Protein AF-A0A8D2QGU1-F1 (afdb_monomer_lite)

Radius of gyration: 24.59 Å; chains: 1; bounding box: 64×26×73 Å

Structure (mmCIF, N/CA/C/O backbone):
data_AF-A0A8D2QGU1-F1
#
_entry.id   AF-A0A8D2QGU1-F1
#
loop_
_atom_site.group_PDB
_atom_site.id
_atom_site.type_symbol
_atom_site.label_atom_id
_atom_site.label_alt_id
_atom_site.label_comp_id
_atom_site.label_asym_id
_atom_site.label_entity_id
_atom_site.label_seq_id
_atom_site.pdbx_PDB_ins_code
_atom_site.Cartn_x
_atom_site.Cartn_y
_atom_site.Cartn_z
_atom_site.occupancy
_atom_site.B_iso_or_equiv
_atom_site.auth_seq_id
_atom_site.auth_comp_id
_atom_site.auth_asym_id
_atom_site.auth_atom_id
_atom_site.pdbx_PDB_model_num
ATOM 1 N N . MET A 1 1 ? -18.911 6.849 37.319 1.00 46.59 1 MET A N 1
ATOM 2 C CA . MET A 1 1 ? -17.560 7.370 36.999 1.00 46.59 1 MET A CA 1
ATOM 3 C C . MET A 1 1 ? -16.745 6.320 36.232 1.00 46.59 1 MET A C 1
ATOM 5 O O . MET A 1 1 ? -15.633 6.010 36.633 1.00 46.59 1 MET A O 1
ATOM 9 N N . ARG A 1 2 ? -17.303 5.687 35.188 1.00 49.16 2 ARG A N 1
ATOM 10 C CA . ARG A 1 2 ? -16.712 4.487 34.564 1.00 49.16 2 ARG A CA 1
ATOM 11 C C . ARG A 1 2 ? -17.196 4.349 33.115 1.00 49.16 2 ARG A C 1
ATOM 13 O O . ARG A 1 2 ? -18.217 3.725 32.893 1.00 49.16 2 ARG A O 1
ATOM 20 N N . ASP A 1 3 ? -16.495 5.008 32.192 1.00 58.06 3 ASP A N 1
ATOM 21 C CA . ASP A 1 3 ? -16.513 4.701 30.739 1.00 58.06 3 ASP A CA 1
ATOM 22 C C . ASP A 1 3 ? -15.368 5.411 29.969 1.00 58.06 3 ASP A C 1
ATOM 24 O O . ASP A 1 3 ? -15.028 5.073 28.839 1.00 58.06 3 ASP A O 1
ATOM 28 N N . VAL A 1 4 ? -14.677 6.354 30.629 1.00 61.81 4 VAL A N 1
ATOM 29 C CA . VAL A 1 4 ? -13.592 7.179 30.060 1.00 61.81 4 VAL A CA 1
ATOM 30 C C . VAL A 1 4 ? -12.488 6.361 29.371 1.00 61.81 4 VAL A C 1
ATOM 32 O O . VAL A 1 4 ? -11.950 6.800 28.362 1.00 61.81 4 VAL A O 1
ATOM 35 N N . GLY A 1 5 ? -12.136 5.173 29.878 1.00 66.44 5 GLY A N 1
ATOM 36 C CA . GLY A 1 5 ? -11.049 4.359 29.312 1.00 66.44 5 GLY A CA 1
ATOM 37 C C . GLY A 1 5 ? -11.382 3.727 27.955 1.00 66.44 5 GLY A C 1
ATOM 38 O O . GLY A 1 5 ? -10.547 3.757 27.054 1.00 66.44 5 GLY A O 1
ATOM 39 N N . LEU A 1 6 ? -12.602 3.200 27.799 1.00 66.62 6 LEU A N 1
ATOM 40 C CA . LEU A 1 6 ? -13.089 2.630 26.537 1.00 66.62 6 LEU A CA 1
ATOM 41 C C . LEU A 1 6 ? -13.236 3.737 25.490 1.00 66.62 6 LEU A C 1
ATOM 43 O O . LEU A 1 6 ? -12.760 3.607 24.364 1.00 66.62 6 LEU A O 1
ATOM 47 N N . GLN A 1 7 ? -13.828 4.855 25.908 1.00 66.75 7 GLN A N 1
ATOM 48 C CA . GLN A 1 7 ? -14.049 6.011 25.057 1.00 66.75 7 GLN A CA 1
ATOM 49 C C . GLN A 1 7 ? -12.730 6.620 24.568 1.00 66.75 7 GLN A C 1
ATOM 51 O O . GLN A 1 7 ? -12.574 6.843 23.375 1.00 66.75 7 GLN A O 1
ATOM 56 N N . THR A 1 8 ? -11.740 6.766 25.457 1.00 70.25 8 THR A N 1
ATOM 57 C CA . THR A 1 8 ? -10.397 7.257 25.104 1.00 70.25 8 THR A CA 1
ATOM 58 C C . THR A 1 8 ? -9.692 6.317 24.125 1.00 70.25 8 THR A C 1
ATOM 60 O O . THR A 1 8 ? -9.077 6.783 23.172 1.00 70.25 8 THR A O 1
ATOM 63 N N . ALA A 1 9 ? -9.777 4.996 24.318 1.00 68.88 9 ALA A N 1
ATOM 64 C CA . ALA A 1 9 ? -9.162 4.032 23.404 1.00 68.88 9 ALA A CA 1
ATOM 65 C C . ALA A 1 9 ? -9.794 4.089 22.002 1.00 68.88 9 ALA A C 1
ATOM 67 O O . ALA A 1 9 ? -9.072 4.104 21.006 1.00 68.88 9 ALA A O 1
ATOM 68 N N . LEU A 1 10 ? -11.125 4.182 21.930 1.00 68.06 10 LEU A N 1
ATOM 69 C CA . LEU A 1 10 ? -11.857 4.304 20.670 1.00 68.06 10 LEU A CA 1
ATOM 70 C C . LEU A 1 10 ? -11.649 5.667 20.002 1.00 68.06 10 LEU A C 1
ATOM 72 O O . LEU A 1 10 ? -11.453 5.708 18.796 1.00 68.06 10 LEU A O 1
ATOM 76 N N . GLN A 1 11 ? -11.608 6.773 20.747 1.00 71.44 11 GLN A N 1
ATOM 77 C CA . GLN A 1 11 ? -11.280 8.094 20.197 1.00 71.44 11 GLN A CA 1
ATOM 78 C C . GLN A 1 11 ? -9.843 8.183 19.712 1.00 71.44 11 GLN A C 1
ATOM 80 O O . GLN A 1 11 ? -9.610 8.749 18.654 1.00 71.44 11 GLN A O 1
ATOM 85 N N . ASN A 1 12 ? -8.886 7.588 20.423 1.00 71.38 12 ASN A N 1
ATOM 86 C CA . ASN A 1 12 ? -7.514 7.501 19.933 1.00 71.38 12 ASN A CA 1
ATOM 87 C C . ASN A 1 12 ? -7.449 6.676 18.644 1.00 71.38 12 ASN A C 1
ATOM 89 O O . ASN A 1 12 ? -6.740 7.060 17.721 1.00 71.38 12 ASN A O 1
ATOM 93 N N . ALA A 1 13 ? -8.217 5.585 18.557 1.00 64.44 13 ALA A N 1
ATOM 94 C CA . ALA A 1 13 ? -8.336 4.797 17.336 1.00 64.44 13 ALA A CA 1
ATOM 95 C C . ALA A 1 13 ? -8.969 5.602 16.194 1.00 64.44 13 ALA A C 1
ATOM 97 O O . ALA A 1 13 ? -8.431 5.601 15.097 1.00 64.44 13 ALA A O 1
ATOM 98 N N . VAL A 1 14 ? -10.060 6.332 16.442 1.00 68.19 14 VAL A N 1
ATOM 99 C CA . VAL A 1 14 ? -10.724 7.186 15.444 1.00 68.19 14 VAL A CA 1
ATOM 100 C C . VAL A 1 14 ? -9.822 8.318 14.997 1.00 68.19 14 VAL A C 1
ATOM 102 O O . VAL A 1 14 ? -9.641 8.466 13.800 1.00 68.19 14 VAL A O 1
ATOM 105 N N . CYS A 1 15 ? -9.226 9.079 15.916 1.00 70.56 15 CYS A N 1
ATOM 106 C CA . CYS A 1 15 ? -8.295 10.153 15.581 1.00 70.56 15 CYS A CA 1
ATOM 107 C C . CYS A 1 15 ? -7.115 9.619 14.773 1.00 70.56 15 CYS A C 1
ATOM 109 O O . CYS A 1 15 ? -6.754 10.224 13.774 1.00 70.56 15 CYS A O 1
ATOM 111 N N . TYR A 1 16 ? -6.553 8.469 15.158 1.00 66.25 16 TYR A N 1
ATOM 112 C CA . TYR A 1 16 ? -5.453 7.862 14.418 1.00 66.25 16 TYR A CA 1
ATOM 113 C C . TYR A 1 16 ? -5.895 7.392 13.029 1.00 66.25 16 TYR A C 1
ATOM 115 O O . TYR A 1 16 ? -5.228 7.691 12.045 1.00 66.25 16 TYR A O 1
ATOM 123 N N . ILE A 1 17 ? -7.032 6.694 12.922 1.00 64.75 17 ILE A N 1
ATOM 124 C CA . ILE A 1 17 ? -7.559 6.246 11.631 1.00 64.75 17 ILE A CA 1
ATOM 125 C C . ILE A 1 17 ? -7.898 7.454 10.768 1.00 64.75 17 ILE A C 1
ATOM 127 O O . ILE A 1 17 ? -7.510 7.420 9.622 1.00 64.75 17 ILE A O 1
ATOM 131 N N . GLN A 1 18 ? -8.526 8.511 11.296 1.00 67.69 18 GLN A N 1
ATOM 132 C CA . GLN A 1 18 ? -8.865 9.756 10.592 1.00 67.69 18 GLN A CA 1
ATOM 133 C C . GLN A 1 18 ? -7.642 10.559 10.164 1.00 67.69 18 GLN A C 1
ATOM 135 O O . GLN A 1 18 ? -7.632 11.096 9.067 1.00 67.69 18 GLN A O 1
ATOM 140 N N . GLU A 1 19 ? -6.617 10.671 11.007 1.00 65.06 19 GLU A N 1
ATOM 141 C CA . GLU A 1 19 ? -5.359 11.328 10.649 1.00 65.06 19 GLU A CA 1
ATOM 142 C C . GLU A 1 19 ? -4.696 10.571 9.497 1.00 65.06 19 GLU A C 1
ATOM 144 O O . GLU A 1 19 ? -4.253 11.162 8.514 1.00 65.06 19 GLU A O 1
ATOM 149 N N . VAL A 1 20 ? -4.726 9.244 9.563 1.00 56.81 20 VAL A N 1
ATOM 150 C CA . VAL A 1 20 ? -4.150 8.367 8.554 1.00 56.81 20 VAL A CA 1
ATOM 151 C C . VAL A 1 20 ? -5.002 8.279 7.284 1.00 56.81 20 VAL A C 1
ATOM 153 O O . VAL A 1 20 ? -4.434 8.326 6.195 1.00 56.81 20 VAL A O 1
ATOM 156 N N . THR A 1 21 ? -6.334 8.233 7.367 1.00 57.53 21 THR A N 1
ATOM 157 C CA . THR A 1 21 ? -7.217 8.327 6.200 1.00 57.53 21 THR A CA 1
ATOM 158 C C . THR A 1 21 ? -7.217 9.716 5.617 1.00 57.53 21 THR A C 1
ATOM 160 O O . THR A 1 21 ? -7.284 9.811 4.412 1.00 57.53 21 THR A O 1
ATOM 163 N N . ALA A 1 22 ? -7.066 10.793 6.384 1.00 55.28 22 ALA A N 1
ATOM 164 C CA . ALA A 1 22 ? -6.893 12.131 5.822 1.00 55.28 22 ALA A CA 1
ATOM 165 C C . ALA A 1 22 ? -5.556 12.247 5.075 1.00 55.28 22 ALA A C 1
ATOM 167 O O . ALA A 1 22 ? -5.499 12.848 4.003 1.00 55.28 22 ALA A O 1
ATOM 168 N N . VAL A 1 23 ? -4.491 11.624 5.593 1.00 49.97 23 VAL A N 1
ATOM 169 C CA . VAL A 1 23 ? -3.207 11.477 4.886 1.00 49.97 23 VAL A CA 1
ATOM 170 C C . VAL A 1 23 ? -3.358 10.598 3.633 1.00 49.97 23 VAL A C 1
ATOM 172 O O . VAL A 1 23 ? -2.738 10.888 2.608 1.00 49.97 23 VAL A O 1
ATOM 175 N N . GLN A 1 24 ? -4.224 9.582 3.663 1.00 49.69 24 GLN A N 1
ATOM 176 C CA . GLN A 1 24 ? -4.508 8.705 2.522 1.00 49.69 24 GLN A CA 1
ATOM 177 C C . GLN A 1 24 ? -5.541 9.276 1.524 1.00 49.69 24 GLN A C 1
ATOM 179 O O . GLN A 1 24 ? -5.426 9.041 0.330 1.00 49.69 24 GLN A O 1
ATOM 184 N N . ASP A 1 25 ? -6.503 10.095 1.915 1.00 46.22 25 ASP A N 1
ATOM 185 C CA . ASP A 1 25 ? -7.489 10.699 1.012 1.00 46.22 25 ASP A CA 1
ATOM 186 C C . ASP A 1 25 ? -6.904 11.941 0.338 1.00 46.22 25 ASP A C 1
ATOM 188 O O . ASP A 1 25 ? -7.140 12.178 -0.847 1.00 46.22 25 ASP A O 1
ATOM 192 N N . CYS A 1 26 ? -6.030 12.679 1.032 1.00 38.31 26 CYS A N 1
ATOM 193 C CA . CYS A 1 26 ? -5.231 13.733 0.409 1.00 38.31 26 CYS A CA 1
ATOM 194 C C . CYS A 1 26 ? -4.107 13.194 -0.503 1.00 38.31 26 CYS A C 1
ATOM 196 O O . CYS A 1 26 ? -3.529 13.989 -1.247 1.00 38.31 26 CYS A O 1
ATOM 198 N N . GLY A 1 27 ? -3.772 11.889 -0.476 1.00 44.59 27 GLY A N 1
ATOM 199 C CA . GLY A 1 27 ? -2.540 11.381 -1.111 1.00 44.59 27 GLY A CA 1
ATOM 200 C C . GLY A 1 27 ? -2.543 10.001 -1.797 1.00 44.59 27 GLY A C 1
ATOM 201 O O . GLY A 1 27 ? -1.681 9.762 -2.644 1.00 44.59 27 GLY A O 1
ATOM 202 N N . GLN A 1 28 ? -3.459 9.075 -1.505 1.00 44.53 28 GLN A N 1
ATOM 203 C CA . GLN A 1 28 ? -3.301 7.645 -1.841 1.00 44.53 28 GLN A CA 1
ATOM 204 C C . GLN A 1 28 ? -3.888 7.251 -3.201 1.00 44.53 28 GLN A C 1
ATOM 206 O O . GLN A 1 28 ? -3.242 6.495 -3.930 1.00 44.53 28 GLN A O 1
ATOM 211 N N . GLN A 1 29 ? -5.057 7.772 -3.598 1.00 46.28 29 GLN A N 1
ATOM 212 C CA . GLN A 1 29 ? -5.617 7.465 -4.928 1.00 46.28 29 GLN A CA 1
ATOM 213 C C . GLN A 1 29 ? -4.847 8.158 -6.065 1.00 46.28 29 GLN A C 1
ATOM 215 O O . GLN A 1 29 ? -4.895 7.702 -7.204 1.00 46.28 29 GLN A O 1
ATOM 220 N N . SER A 1 30 ? -4.078 9.211 -5.764 1.00 48.91 30 SER A N 1
ATOM 221 C CA . SER A 1 30 ? -3.333 9.980 -6.766 1.00 48.91 30 SER A CA 1
ATOM 222 C C . SER A 1 30 ? -1.838 9.648 -6.862 1.00 48.91 30 SER A C 1
ATOM 224 O O . SER A 1 30 ? -1.235 10.028 -7.861 1.00 48.91 30 SER A O 1
ATOM 226 N N . SER A 1 31 ? -1.220 8.944 -5.894 1.00 62.53 31 SER A N 1
ATOM 227 C CA . SER A 1 31 ? 0.249 8.749 -5.876 1.00 62.53 31 SER A CA 1
ATOM 228 C C . SER A 1 31 ? 0.761 7.304 -5.981 1.00 62.53 31 SER A C 1
ATOM 230 O O . SER A 1 31 ? 1.878 7.111 -6.459 1.00 62.53 31 SER A O 1
ATOM 232 N N . THR A 1 32 ? -0.018 6.278 -5.601 1.00 75.81 32 THR A N 1
ATOM 233 C CA . THR A 1 32 ? 0.437 4.872 -5.722 1.00 75.81 32 THR A CA 1
ATOM 234 C C . THR A 1 32 ? 0.270 4.351 -7.147 1.00 75.81 32 THR A C 1
ATOM 236 O O . THR A 1 32 ? 1.220 3.823 -7.712 1.00 75.81 32 THR A O 1
ATOM 239 N N . ALA A 1 33 ? -0.895 4.561 -7.767 1.00 79.69 33 ALA A N 1
ATOM 240 C CA . ALA A 1 33 ? -1.147 4.171 -9.158 1.00 79.69 33 ALA A CA 1
ATOM 241 C C . ALA A 1 33 ? -0.064 4.667 -10.146 1.00 79.69 33 ALA A C 1
ATOM 243 O O . ALA A 1 33 ? 0.548 3.823 -10.801 1.00 79.69 33 ALA A O 1
ATOM 244 N N . PRO A 1 34 ? 0.307 5.968 -10.186 1.00 86.69 34 PRO A N 1
ATOM 245 C CA . PRO A 1 34 ? 1.344 6.430 -11.113 1.00 86.69 34 PRO A CA 1
ATOM 246 C C . PRO A 1 34 ? 2.736 5.849 -10.820 1.00 86.69 34 PRO A C 1
ATOM 248 O O . PRO A 1 34 ? 3.564 5.743 -11.729 1.00 86.69 34 PRO A O 1
ATOM 251 N N . LEU A 1 35 ? 3.017 5.458 -9.573 1.00 87.62 35 LEU A N 1
ATOM 252 C CA . LEU A 1 35 ? 4.266 4.792 -9.207 1.00 87.62 35 LEU A CA 1
ATOM 253 C C . LEU A 1 35 ? 4.314 3.360 -9.756 1.00 87.62 35 LEU A C 1
ATOM 255 O O . LEU A 1 35 ? 5.333 2.946 -10.313 1.00 87.62 35 LEU A O 1
ATOM 259 N N . LEU A 1 36 ? 3.203 2.626 -9.646 1.00 87.94 36 LEU A N 1
ATOM 260 C CA . LEU A 1 36 ? 3.061 1.288 -10.226 1.00 87.94 36 LEU A CA 1
ATOM 261 C C . LEU A 1 36 ? 3.138 1.340 -11.757 1.00 87.94 36 LEU A C 1
ATOM 263 O O . LEU A 1 36 ? 3.850 0.533 -12.352 1.00 87.94 36 LEU A O 1
ATOM 267 N N . ASP A 1 37 ? 2.492 2.325 -12.386 1.00 90.56 37 ASP A N 1
ATOM 268 C CA . ASP A 1 37 ? 2.561 2.542 -13.836 1.00 90.56 37 ASP A CA 1
ATOM 269 C C . ASP A 1 37 ? 3.986 2.855 -14.296 1.00 90.56 37 ASP A C 1
ATOM 271 O O . ASP A 1 37 ? 4.456 2.330 -15.306 1.00 90.56 37 ASP A O 1
ATOM 275 N N . SER A 1 38 ? 4.713 3.672 -13.530 1.00 93.88 38 SER A N 1
ATOM 276 C CA . SER A 1 38 ? 6.115 3.993 -13.812 1.00 93.88 38 SER A CA 1
ATOM 277 C C . SER A 1 38 ? 7.012 2.755 -13.723 1.00 93.88 38 SER A C 1
ATOM 279 O O . SER A 1 38 ? 7.881 2.561 -14.577 1.00 93.88 38 SER A O 1
ATOM 281 N N . LEU A 1 39 ? 6.792 1.891 -12.725 1.00 92.12 39 LEU A N 1
ATOM 282 C CA . LEU A 1 39 ? 7.495 0.612 -12.587 1.00 92.12 39 LEU A CA 1
ATOM 283 C C . LEU A 1 39 ? 7.175 -0.346 -13.737 1.00 92.12 39 LEU A C 1
ATOM 285 O O . LEU A 1 39 ? 8.097 -0.924 -14.316 1.00 92.12 39 LEU A O 1
ATOM 289 N N . ALA A 1 40 ? 5.902 -0.477 -14.108 1.00 92.94 40 ALA A N 1
ATOM 290 C CA . ALA A 1 40 ? 5.479 -1.312 -15.226 1.00 92.94 40 ALA A CA 1
ATOM 291 C C . ALA A 1 40 ? 6.071 -0.815 -16.554 1.00 92.94 40 ALA A C 1
ATOM 293 O O . ALA A 1 40 ? 6.644 -1.592 -17.320 1.00 92.94 40 ALA A O 1
ATOM 294 N N . ALA A 1 41 ? 6.029 0.495 -16.804 1.00 95.56 41 ALA A N 1
ATOM 295 C CA . ALA A 1 41 ? 6.634 1.098 -17.986 1.00 95.56 41 ALA A CA 1
ATOM 296 C C . ALA A 1 41 ? 8.153 0.864 -18.034 1.00 95.56 41 ALA A C 1
ATOM 298 O O . ALA A 1 41 ? 8.695 0.510 -19.085 1.00 95.56 41 ALA A O 1
ATOM 299 N N . LEU A 1 42 ? 8.849 1.013 -16.904 1.00 95.94 42 LEU A N 1
ATOM 300 C CA . LEU A 1 42 ? 10.282 0.742 -16.817 1.00 95.94 42 LEU A CA 1
ATOM 301 C C . LEU A 1 42 ? 10.595 -0.738 -17.068 1.00 95.94 42 LEU A C 1
ATOM 303 O O . LEU A 1 42 ? 11.523 -1.049 -17.815 1.00 95.94 42 LEU A O 1
ATOM 307 N N . ALA A 1 43 ? 9.813 -1.654 -16.502 1.00 94.31 43 ALA A N 1
ATOM 308 C CA . ALA A 1 43 ? 9.978 -3.082 -16.734 1.00 94.31 43 ALA A CA 1
ATOM 309 C C . ALA A 1 43 ? 9.767 -3.449 -18.215 1.00 94.31 43 ALA A C 1
ATOM 311 O O . ALA A 1 43 ? 10.589 -4.178 -18.786 1.00 94.31 43 ALA A O 1
ATOM 312 N N . ALA A 1 44 ? 8.781 -2.832 -18.876 1.00 95.31 44 ALA A N 1
ATOM 313 C CA . ALA A 1 44 ? 8.555 -2.978 -20.314 1.00 95.31 44 ALA A CA 1
ATOM 314 C C . ALA A 1 44 ? 9.746 -2.475 -21.135 1.00 95.31 44 ALA A C 1
ATOM 316 O O . ALA A 1 44 ? 10.197 -3.153 -22.064 1.00 95.31 44 ALA A O 1
ATOM 317 N N . GLN A 1 45 ? 10.325 -1.331 -20.758 1.00 95.44 45 GLN A N 1
ATOM 318 C CA . GLN A 1 45 ? 11.54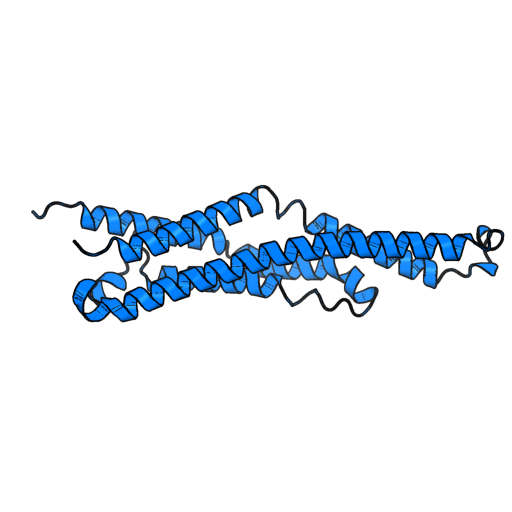2 -0.807 -21.382 1.00 95.44 45 GLN A CA 1
ATOM 319 C C . GLN A 1 45 ? 12.746 -1.734 -21.175 1.00 95.44 45 GLN A C 1
ATOM 321 O O . GLN A 1 45 ? 13.523 -1.953 -22.107 1.00 95.44 45 GLN A O 1
ATOM 326 N N . MET A 1 46 ? 12.914 -2.295 -19.975 1.00 95.06 46 MET A N 1
ATOM 327 C CA . MET A 1 46 ? 13.987 -3.244 -19.677 1.00 95.06 46 MET A CA 1
ATOM 328 C C . MET A 1 46 ? 13.826 -4.527 -20.494 1.00 95.06 46 MET A C 1
ATOM 330 O O . MET A 1 46 ? 14.799 -4.998 -21.087 1.00 95.06 46 MET A O 1
ATOM 334 N N . ARG A 1 47 ? 12.604 -5.061 -20.615 1.00 93.81 47 ARG A N 1
ATOM 335 C CA . ARG A 1 47 ? 12.344 -6.243 -21.444 1.00 93.81 47 ARG A CA 1
ATOM 336 C C . ARG A 1 47 ? 12.570 -5.962 -22.929 1.00 93.81 47 ARG A C 1
ATOM 338 O O . ARG A 1 47 ? 13.172 -6.784 -23.621 1.00 93.81 47 ARG A O 1
ATOM 345 N N . ALA A 1 48 ? 12.130 -4.807 -23.427 1.00 93.94 48 ALA A N 1
ATOM 346 C CA . ALA A 1 48 ? 12.376 -4.394 -24.807 1.00 93.94 48 ALA A CA 1
ATOM 347 C C . ALA A 1 48 ? 13.883 -4.282 -25.097 1.00 93.94 48 ALA A C 1
ATOM 349 O O . ALA A 1 48 ? 14.360 -4.814 -26.098 1.00 93.94 48 ALA A O 1
ATOM 350 N N . ALA A 1 49 ? 14.651 -3.680 -24.184 1.00 92.00 49 ALA A N 1
ATOM 351 C CA . ALA A 1 49 ? 16.104 -3.568 -24.299 1.00 92.00 49 ALA A CA 1
ATOM 352 C C . ALA A 1 49 ? 16.822 -4.932 -24.263 1.00 92.00 49 ALA A C 1
ATOM 354 O O . ALA A 1 49 ? 17.833 -5.108 -24.947 1.00 92.00 49 ALA A O 1
ATOM 355 N N . GLN A 1 50 ? 16.305 -5.904 -23.502 1.00 90.88 50 GLN A N 1
ATOM 356 C CA . GLN A 1 50 ? 16.828 -7.278 -23.473 1.00 90.88 50 GLN A CA 1
ATOM 357 C C . GLN A 1 50 ? 16.596 -8.030 -24.788 1.00 90.88 50 GLN A C 1
ATOM 359 O O . GLN A 1 50 ? 17.428 -8.844 -25.179 1.00 90.88 50 GLN A O 1
ATOM 364 N N . ARG A 1 51 ? 15.474 -7.766 -25.465 1.00 92.62 51 ARG A N 1
ATOM 365 C CA . ARG A 1 51 ? 15.097 -8.421 -26.729 1.00 92.62 51 ARG A CA 1
ATOM 366 C C . ARG A 1 51 ? 15.686 -7.746 -27.967 1.00 92.62 51 ARG A C 1
ATOM 368 O O . ARG A 1 51 ? 15.601 -8.306 -29.056 1.00 92.62 51 ARG A O 1
ATOM 375 N N . LEU A 1 52 ? 16.248 -6.549 -27.819 1.00 91.94 52 LEU A N 1
ATOM 376 C CA . LEU A 1 52 ? 16.802 -5.785 -28.927 1.00 91.94 52 LEU A CA 1
ATOM 377 C C . LEU A 1 52 ? 18.056 -6.480 -29.496 1.00 91.94 52 LEU A C 1
ATOM 379 O O . LEU A 1 52 ? 19.007 -6.717 -28.746 1.00 91.94 52 LEU A O 1
ATOM 383 N N . PRO A 1 53 ? 18.124 -6.754 -30.812 1.00 91.69 53 PRO A N 1
ATOM 384 C CA . PRO A 1 53 ? 19.343 -7.237 -31.451 1.00 91.69 53 PRO A CA 1
ATOM 385 C C . PRO A 1 53 ? 20.324 -6.072 -31.655 1.00 91.69 53 PRO A C 1
ATOM 387 O O . PRO A 1 53 ? 20.424 -5.515 -32.744 1.00 91.69 53 PRO A O 1
ATOM 390 N N . TRP A 1 54 ? 21.027 -5.680 -30.588 1.00 90.19 54 TRP A N 1
ATOM 391 C CA . TRP A 1 54 ? 21.907 -4.501 -30.537 1.00 90.19 54 TRP A CA 1
ATOM 392 C C . TRP A 1 54 ? 22.851 -4.391 -31.741 1.00 90.19 54 TRP A C 1
ATOM 394 O O . TRP A 1 54 ? 22.888 -3.344 -32.387 1.00 90.19 54 TRP A O 1
ATOM 404 N N . ASP A 1 55 ? 23.524 -5.487 -32.091 1.00 89.69 55 ASP A N 1
ATOM 405 C CA . ASP A 1 55 ? 24.531 -5.534 -33.159 1.00 89.69 55 ASP A CA 1
ATOM 406 C C . ASP A 1 55 ? 23.941 -5.363 -34.569 1.00 89.69 55 ASP A C 1
ATOM 408 O O . ASP A 1 55 ? 24.639 -4.955 -35.492 1.00 89.69 55 ASP A O 1
ATOM 412 N N . ALA A 1 56 ? 22.645 -5.637 -34.742 1.00 90.31 56 ALA A N 1
ATOM 413 C CA . ALA A 1 56 ? 21.933 -5.480 -36.011 1.00 90.31 56 ALA A CA 1
ATOM 414 C C . ALA A 1 56 ? 21.272 -4.097 -36.163 1.00 90.31 56 ALA A C 1
ATOM 416 O O . ALA A 1 56 ? 20.617 -3.827 -37.169 1.00 90.31 56 ALA A O 1
ATOM 417 N N . THR A 1 57 ? 21.406 -3.218 -35.165 1.00 89.31 57 THR A N 1
ATOM 418 C CA . THR A 1 57 ? 20.789 -1.884 -35.154 1.00 89.31 57 THR A CA 1
ATOM 419 C C . THR A 1 57 ? 21.840 -0.784 -35.216 1.00 89.31 57 THR A C 1
ATOM 421 O O . THR A 1 57 ? 22.990 -0.977 -34.830 1.00 89.31 57 THR A O 1
ATOM 424 N N . ALA A 1 58 ? 21.428 0.427 -35.601 1.00 89.12 58 ALA A N 1
ATOM 425 C CA . ALA A 1 58 ? 22.292 1.610 -35.550 1.00 89.12 58 ALA A CA 1
ATOM 426 C C . ALA A 1 58 ? 22.835 1.912 -34.133 1.00 89.12 58 ALA A C 1
ATOM 428 O O . ALA A 1 58 ? 23.834 2.613 -33.987 1.00 89.12 58 ALA A O 1
ATOM 429 N N . LEU A 1 59 ? 22.207 1.365 -33.085 1.00 87.62 59 LEU A N 1
ATOM 430 C CA . LEU A 1 59 ? 22.655 1.501 -31.699 1.00 87.62 59 LEU A CA 1
ATOM 431 C C . LEU A 1 59 ? 23.903 0.659 -31.393 1.00 87.62 59 LEU A C 1
ATOM 433 O O . LEU A 1 59 ? 24.646 1.007 -30.477 1.00 87.62 59 LEU A O 1
ATOM 437 N N . GLY A 1 60 ? 24.171 -0.394 -32.175 1.00 86.38 60 GLY A N 1
ATOM 438 C CA . GLY A 1 60 ? 25.369 -1.231 -32.052 1.00 86.38 60 GLY A CA 1
ATOM 439 C C . GLY A 1 60 ? 26.676 -0.477 -32.315 1.00 86.38 60 GLY A C 1
ATOM 440 O O . GLY A 1 60 ? 27.722 -0.864 -31.805 1.00 86.38 60 GLY A O 1
ATOM 441 N N . ALA A 1 61 ? 26.619 0.664 -33.015 1.00 92.06 61 ALA A N 1
ATOM 442 C CA . ALA A 1 61 ? 27.762 1.563 -33.190 1.00 92.06 61 ALA A CA 1
ATOM 443 C C . ALA A 1 61 ? 28.241 2.213 -31.873 1.00 92.06 61 ALA A C 1
ATOM 445 O O . ALA A 1 61 ? 29.319 2.803 -31.828 1.00 92.06 61 ALA A O 1
ATOM 446 N N . PHE A 1 62 ? 27.454 2.109 -30.795 1.00 91.81 62 PHE A N 1
ATOM 447 C CA . PHE A 1 62 ? 27.741 2.697 -29.489 1.00 91.81 62 PHE A CA 1
ATOM 448 C C . PHE A 1 62 ? 27.891 1.597 -28.420 1.00 91.81 62 PHE A C 1
ATOM 450 O O . PHE A 1 62 ? 26.940 1.327 -27.683 1.00 91.81 62 PHE A O 1
ATOM 457 N N . PRO A 1 63 ? 29.080 0.981 -28.268 1.00 84.31 63 PRO A N 1
ATOM 458 C CA . PRO A 1 63 ? 29.272 -0.189 -27.399 1.00 84.31 63 PRO A CA 1
ATOM 459 C C . PRO A 1 63 ? 28.947 0.090 -25.920 1.00 84.31 63 PRO A C 1
ATOM 461 O O . PRO A 1 63 ? 28.364 -0.743 -25.227 1.00 84.31 63 PRO A O 1
ATOM 464 N N . GLU A 1 64 ? 29.216 1.310 -25.450 1.00 93.44 64 GLU A N 1
ATOM 465 C CA . GLU A 1 64 ? 28.933 1.731 -24.072 1.00 93.44 64 GLU A CA 1
ATOM 466 C C . GLU A 1 64 ? 27.448 2.007 -23.799 1.00 93.44 64 GLU A C 1
ATOM 468 O O . GLU A 1 64 ? 27.029 2.095 -22.639 1.00 93.44 64 GLU A O 1
ATOM 473 N N . LEU A 1 65 ? 26.628 2.184 -24.842 1.00 93.50 65 LEU A N 1
ATOM 474 C CA . LEU A 1 65 ? 25.230 2.581 -24.685 1.00 93.50 65 LEU A CA 1
ATOM 475 C C . LEU A 1 65 ? 24.443 1.529 -23.907 1.00 93.50 65 LEU A C 1
ATOM 477 O O . LEU A 1 65 ? 23.696 1.885 -22.998 1.00 93.50 65 LEU A O 1
ATOM 481 N N . ARG A 1 66 ? 24.662 0.245 -24.205 1.00 90.69 66 ARG A N 1
ATOM 482 C CA . ARG A 1 66 ? 23.994 -0.866 -23.519 1.00 90.69 66 ARG A CA 1
ATOM 483 C C . ARG A 1 66 ? 24.301 -0.869 -22.021 1.00 90.69 66 ARG A C 1
ATOM 485 O O . ARG A 1 66 ? 23.384 -0.913 -21.204 1.00 90.69 66 ARG A O 1
ATOM 492 N N . ALA A 1 67 ? 25.577 -0.748 -21.650 1.00 92.25 67 ALA A N 1
ATOM 493 C CA . ALA A 1 67 ? 26.003 -0.720 -20.250 1.00 92.25 67 ALA A CA 1
ATOM 494 C C . ALA A 1 67 ? 25.503 0.533 -19.507 1.00 92.25 67 ALA A C 1
ATOM 496 O O . ALA A 1 67 ? 25.167 0.476 -18.321 1.00 92.25 67 ALA A O 1
ATOM 497 N N . ARG A 1 68 ? 25.442 1.685 -20.185 1.00 96.06 68 ARG A N 1
ATOM 498 C CA . ARG A 1 68 ? 24.903 2.931 -19.618 1.00 96.06 68 ARG A CA 1
ATOM 499 C C . ARG A 1 68 ? 23.387 2.879 -19.450 1.00 96.06 68 ARG A C 1
ATOM 501 O O . ARG A 1 68 ? 22.897 3.304 -18.407 1.00 96.06 68 ARG A O 1
ATOM 508 N N . LEU A 1 69 ? 22.662 2.358 -20.440 1.00 94.62 69 LEU A N 1
ATOM 509 C CA . LEU A 1 69 ? 21.214 2.178 -20.377 1.00 94.62 69 LEU A CA 1
ATOM 510 C C . LEU A 1 69 ? 20.846 1.242 -19.227 1.00 94.62 69 LEU A C 1
ATOM 512 O O . LEU A 1 69 ? 20.016 1.609 -18.404 1.00 94.62 69 LEU A O 1
ATOM 516 N N . TRP A 1 70 ? 21.531 0.101 -19.118 1.00 92.94 70 TRP A N 1
ATOM 517 C CA . TRP A 1 70 ? 21.329 -0.844 -18.023 1.00 92.94 70 TRP A CA 1
ATOM 518 C C . TRP A 1 70 ? 21.510 -0.189 -16.649 1.00 92.94 70 TRP A C 1
ATOM 520 O O . TRP A 1 70 ? 20.636 -0.300 -15.794 1.00 92.94 70 TRP A O 1
ATOM 530 N N . ARG A 1 71 ? 22.605 0.560 -16.445 1.00 95.94 71 ARG A N 1
ATOM 531 C CA . ARG A 1 71 ? 22.837 1.289 -15.186 1.00 95.94 71 ARG A CA 1
ATOM 532 C C . ARG A 1 71 ? 21.742 2.312 -14.890 1.00 95.94 71 ARG A C 1
ATOM 534 O O . ARG A 1 71 ? 21.302 2.400 -13.751 1.00 95.94 71 ARG A O 1
ATOM 541 N N . LYS A 1 72 ? 21.291 3.065 -15.899 1.00 96.56 72 LYS A N 1
ATOM 542 C CA . LYS A 1 72 ? 20.203 4.039 -15.733 1.00 96.56 72 LYS A CA 1
ATOM 543 C C . LYS A 1 72 ? 18.879 3.369 -15.378 1.00 96.56 72 LYS A C 1
ATOM 545 O O . LYS A 1 72 ? 18.217 3.818 -14.453 1.00 96.56 72 LYS A O 1
ATOM 550 N N . GLN A 1 73 ? 18.509 2.310 -16.094 1.00 95.06 73 GLN A N 1
ATOM 551 C CA . GLN A 1 73 ? 17.275 1.566 -15.844 1.00 95.06 73 GLN A CA 1
ATOM 552 C C . GLN A 1 73 ? 17.288 0.927 -14.457 1.00 95.06 73 GLN A C 1
ATOM 554 O O . GLN A 1 73 ? 16.313 1.042 -13.728 1.00 95.06 73 GLN A O 1
ATOM 559 N N . ARG A 1 74 ? 18.416 0.331 -14.057 1.00 92.06 74 ARG A N 1
ATOM 560 C CA . ARG A 1 74 ? 18.581 -0.229 -12.716 1.00 92.06 74 ARG A CA 1
ATOM 561 C C . ARG A 1 74 ? 18.468 0.837 -11.623 1.00 92.06 74 ARG A C 1
ATOM 563 O O . ARG A 1 74 ? 17.727 0.625 -10.677 1.00 92.06 74 ARG A O 1
ATOM 570 N N . GLY A 1 75 ? 19.140 1.980 -11.771 1.00 94.75 75 GLY A N 1
ATOM 571 C CA . GLY A 1 75 ? 19.032 3.071 -10.797 1.00 94.75 75 GLY A CA 1
ATOM 572 C C . GLY A 1 75 ? 17.615 3.648 -10.705 1.00 94.75 75 GLY A C 1
ATOM 573 O O . GLY A 1 75 ? 17.137 3.938 -9.614 1.00 94.75 75 GLY A O 1
ATOM 574 N N . ALA A 1 76 ? 16.909 3.760 -11.836 1.00 95.31 76 ALA A N 1
ATOM 575 C CA . ALA A 1 76 ? 15.501 4.154 -11.844 1.00 95.31 76 ALA A CA 1
ATOM 576 C C . ALA A 1 76 ? 14.611 3.114 -11.143 1.00 95.31 76 ALA A C 1
ATOM 578 O O . ALA A 1 76 ? 13.729 3.490 -10.378 1.00 95.31 76 ALA A O 1
ATOM 579 N N . ALA A 1 77 ? 14.866 1.819 -11.358 1.00 90.12 77 ALA A N 1
ATOM 580 C CA . ALA A 1 77 ? 14.131 0.743 -10.698 1.00 90.12 77 ALA A CA 1
ATOM 581 C C . ALA A 1 77 ? 14.364 0.760 -9.183 1.00 90.12 77 ALA A C 1
ATOM 583 O O . ALA A 1 77 ? 13.402 0.696 -8.430 1.00 90.12 77 ALA A O 1
ATOM 584 N N . GLU A 1 78 ? 15.616 0.901 -8.737 1.00 89.75 78 GLU A N 1
ATOM 585 C CA . GLU A 1 78 ? 15.972 1.007 -7.316 1.00 89.75 78 GLU A CA 1
ATOM 586 C C . GLU A 1 78 ? 15.252 2.195 -6.650 1.00 89.75 78 GLU A C 1
ATOM 588 O O . GLU A 1 78 ? 14.611 2.010 -5.619 1.00 89.75 78 GLU A O 1
ATOM 593 N N . ALA A 1 79 ? 15.251 3.376 -7.279 1.00 92.69 79 ALA A N 1
ATOM 594 C CA . ALA A 1 79 ? 14.562 4.557 -6.752 1.00 92.69 79 ALA A CA 1
ATOM 595 C C . ALA A 1 79 ? 13.030 4.393 -6.688 1.00 92.69 79 ALA A C 1
ATOM 597 O O . ALA A 1 79 ? 12.396 4.796 -5.713 1.00 92.69 79 ALA A O 1
ATOM 598 N N . LEU A 1 80 ? 12.418 3.796 -7.716 1.00 90.69 80 LEU A N 1
ATOM 599 C CA . LEU A 1 80 ? 10.974 3.541 -7.730 1.00 90.69 80 LEU A CA 1
ATOM 600 C C . LEU A 1 80 ? 10.575 2.473 -6.700 1.00 90.69 80 LEU A C 1
ATOM 602 O O . LEU A 1 80 ? 9.546 2.612 -6.042 1.00 90.69 80 LEU A O 1
ATOM 606 N N . LEU A 1 81 ? 11.389 1.426 -6.528 1.00 86.62 81 LEU A N 1
ATOM 607 C CA . LEU A 1 81 ? 11.171 0.389 -5.517 1.00 86.62 81 LEU A CA 1
ATOM 608 C C . LEU A 1 81 ? 11.343 0.927 -4.093 1.00 86.62 81 LEU A C 1
ATOM 610 O O . LEU A 1 81 ? 10.615 0.496 -3.203 1.00 86.62 81 LEU A O 1
ATOM 614 N N . GLU A 1 82 ? 12.256 1.874 -3.873 1.00 89.12 82 GLU A N 1
ATOM 615 C CA . GLU A 1 82 ? 12.408 2.565 -2.590 1.00 89.12 82 GLU A CA 1
ATOM 616 C C . GLU A 1 82 ? 11.158 3.385 -2.245 1.00 89.12 82 GLU A C 1
ATOM 618 O O . GLU A 1 82 ? 10.593 3.216 -1.164 1.00 89.12 82 GLU A O 1
ATOM 623 N N . GLN A 1 83 ? 10.659 4.198 -3.184 1.00 88.94 83 GLN A N 1
ATOM 624 C CA . GLN A 1 83 ? 9.402 4.938 -3.003 1.00 88.94 83 GLN A CA 1
ATOM 625 C C . GLN A 1 83 ? 8.229 3.992 -2.744 1.0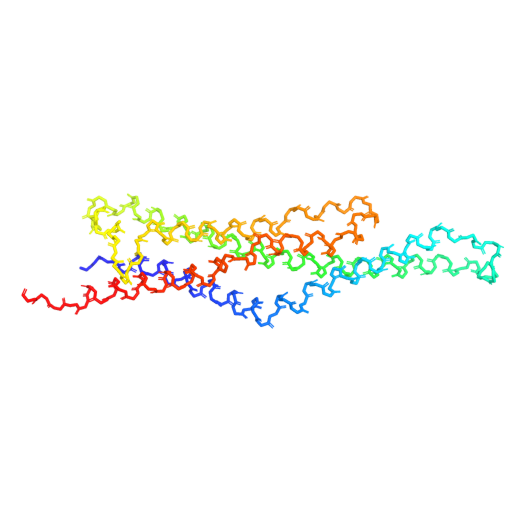0 88.94 83 GLN A C 1
ATOM 627 O O . GLN A 1 83 ? 7.407 4.228 -1.859 1.00 88.94 83 GLN A O 1
ATOM 632 N N . LEU A 1 84 ? 8.166 2.889 -3.491 1.00 83.94 84 LEU A N 1
ATOM 633 C CA . LEU A 1 84 ? 7.115 1.899 -3.323 1.00 83.94 84 LEU A CA 1
ATOM 634 C C . LEU A 1 84 ? 7.220 1.237 -1.940 1.00 83.94 84 LEU A C 1
ATOM 636 O O . LEU A 1 84 ? 6.203 1.031 -1.285 1.00 83.94 84 LEU A O 1
ATOM 640 N N . GLY A 1 85 ? 8.440 0.964 -1.470 1.00 83.50 85 GLY A N 1
ATOM 641 C CA . GLY A 1 85 ? 8.740 0.484 -0.123 1.00 83.50 85 GLY A CA 1
ATOM 642 C C . GLY A 1 85 ? 8.230 1.421 0.969 1.00 83.50 85 GLY A C 1
ATOM 643 O O . GLY A 1 85 ? 7.527 0.962 1.864 1.00 83.50 85 GLY A O 1
ATOM 644 N N . GLN A 1 86 ? 8.481 2.725 0.848 1.00 84.94 86 GLN A N 1
ATOM 645 C CA . GLN A 1 86 ? 7.966 3.733 1.786 1.00 84.94 86 GLN A CA 1
ATOM 646 C C . GLN A 1 86 ? 6.432 3.705 1.852 1.00 84.94 86 GLN A C 1
ATOM 648 O O . GLN A 1 86 ? 5.855 3.642 2.937 1.00 84.94 86 GLN A O 1
ATOM 653 N N . ARG A 1 87 ? 5.755 3.619 0.698 1.00 79.56 87 ARG A N 1
ATOM 654 C CA . ARG A 1 87 ? 4.285 3.495 0.653 1.00 79.56 87 ARG A CA 1
ATOM 655 C C . ARG A 1 87 ? 3.767 2.235 1.342 1.00 79.56 87 ARG A C 1
ATOM 657 O O . ARG A 1 87 ? 2.704 2.262 1.960 1.00 79.56 87 ARG A O 1
ATOM 664 N N . ARG A 1 88 ? 4.508 1.123 1.297 1.00 79.06 88 ARG A N 1
ATOM 665 C CA . ARG A 1 88 ? 4.141 -0.078 2.074 1.00 79.06 88 ARG A CA 1
ATOM 666 C C . ARG A 1 88 ? 4.206 0.151 3.558 1.00 79.06 88 ARG A C 1
ATOM 668 O O . ARG A 1 88 ? 3.410 -0.440 4.278 1.00 79.06 88 ARG A O 1
ATOM 675 N N . GLU A 1 89 ? 5.243 0.842 4.010 1.00 82.75 89 GLU A N 1
ATOM 676 C CA . GLU A 1 89 ? 5.488 1.046 5.429 1.00 82.75 89 GLU A CA 1
ATOM 677 C C . GLU A 1 89 ? 4.382 1.911 6.013 1.00 82.75 89 GLU A C 1
ATOM 679 O O . GLU A 1 89 ? 3.845 1.562 7.058 1.00 82.75 89 GLU A O 1
ATOM 684 N N . GLU A 1 90 ? 3.943 2.928 5.269 1.00 78.44 90 GLU A N 1
ATOM 685 C CA . GLU A 1 90 ? 2.750 3.712 5.588 1.00 78.44 90 GLU A CA 1
ATOM 686 C C . GLU A 1 90 ? 1.508 2.814 5.703 1.00 78.44 90 GLU A C 1
ATOM 688 O O . GLU A 1 90 ? 0.875 2.775 6.755 1.00 78.44 90 GLU A O 1
ATOM 693 N N . LEU A 1 91 ? 1.195 2.017 4.669 1.00 77.56 91 LEU A N 1
ATOM 694 C CA . LEU A 1 91 ? 0.046 1.092 4.681 1.00 77.56 91 LEU A CA 1
ATOM 695 C C . LEU A 1 91 ? 0.118 0.068 5.827 1.00 77.56 91 LEU A C 1
ATOM 697 O O . LEU A 1 91 ? -0.895 -0.272 6.441 1.00 77.56 91 LEU A O 1
ATOM 701 N N . ARG A 1 92 ? 1.322 -0.430 6.122 1.00 81.44 92 ARG A N 1
ATOM 702 C CA . ARG A 1 92 ? 1.585 -1.351 7.228 1.00 81.44 92 ARG A CA 1
ATOM 703 C C . ARG A 1 92 ? 1.339 -0.672 8.573 1.00 81.44 92 ARG A C 1
ATOM 705 O O . ARG A 1 92 ? 0.712 -1.290 9.426 1.00 81.44 92 ARG A O 1
ATOM 712 N N . ALA A 1 93 ? 1.796 0.565 8.753 1.00 81.75 93 ALA A N 1
ATOM 713 C CA . ALA A 1 93 ? 1.583 1.321 9.981 1.00 81.75 93 ALA A CA 1
ATOM 714 C C . ALA A 1 93 ? 0.086 1.516 10.262 1.00 81.75 93 ALA A C 1
ATOM 716 O O . ALA A 1 93 ? -0.348 1.292 11.391 1.00 81.75 93 ALA A O 1
ATOM 717 N N . VAL A 1 94 ? -0.713 1.814 9.227 1.00 76.94 94 VAL A N 1
ATOM 718 C CA . VAL A 1 94 ? -2.180 1.906 9.348 1.00 76.94 94 VAL A CA 1
ATOM 719 C C . VAL A 1 94 ? -2.765 0.604 9.878 1.00 76.94 94 VAL A C 1
ATOM 721 O O . VAL A 1 94 ? -3.466 0.591 10.888 1.00 76.94 94 VAL A O 1
ATOM 724 N N . ARG A 1 95 ? -2.442 -0.509 9.210 1.00 83.06 95 ARG A N 1
ATOM 725 C CA . ARG A 1 95 ? -2.908 -1.844 9.593 1.00 83.06 95 ARG A CA 1
ATOM 726 C C . ARG A 1 95 ? -2.541 -2.167 11.040 1.00 83.06 95 ARG A C 1
ATOM 728 O O . ARG A 1 95 ? -3.394 -2.624 11.796 1.00 83.06 95 ARG A O 1
ATOM 735 N N . ASP A 1 96 ? -1.283 -1.951 11.414 1.00 83.62 96 ASP A N 1
ATOM 736 C CA . ASP A 1 96 ? -0.767 -2.316 12.734 1.00 83.62 96 ASP A CA 1
ATOM 737 C C . ASP A 1 96 ? -1.434 -1.490 13.840 1.00 83.62 96 ASP A C 1
ATOM 739 O O . ASP A 1 96 ? -1.770 -2.026 14.896 1.00 83.62 96 ASP A O 1
ATOM 743 N N . ALA A 1 97 ? -1.704 -0.211 13.589 1.00 79.25 97 ALA A N 1
ATOM 744 C CA . ALA A 1 97 ? -2.409 0.641 14.533 1.00 79.25 97 ALA A CA 1
ATOM 745 C C . ALA A 1 97 ? -3.898 0.298 14.667 1.00 79.25 97 ALA A C 1
ATOM 747 O O . ALA A 1 97 ? -4.409 0.262 15.786 1.00 79.25 97 ALA A O 1
ATOM 748 N N . VAL A 1 98 ? -4.588 -0.010 13.562 1.00 77.19 98 VAL A N 1
ATOM 749 C CA . VAL A 1 98 ? -5.982 -0.490 13.591 1.00 77.19 98 VAL A CA 1
ATOM 750 C C . VAL A 1 98 ? -6.078 -1.798 14.383 1.00 77.19 98 VAL A C 1
ATOM 752 O O . VAL A 1 98 ? -6.925 -1.929 15.269 1.00 77.19 98 VAL A O 1
ATOM 755 N N . GLY A 1 99 ? -5.161 -2.741 14.139 1.00 81.88 99 GLY A N 1
ATOM 756 C CA . GLY A 1 99 ? -5.084 -3.995 14.892 1.00 81.88 99 GLY A CA 1
ATOM 757 C C . GLY A 1 99 ? -4.774 -3.782 16.381 1.00 81.88 99 GLY A C 1
ATOM 758 O O . GLY A 1 99 ? -5.375 -4.424 17.250 1.00 81.88 99 GLY A O 1
ATOM 759 N N . ALA A 1 100 ? -3.880 -2.842 16.705 1.00 82.81 100 ALA A N 1
ATOM 760 C CA . ALA A 1 100 ? -3.572 -2.468 18.084 1.00 82.81 100 ALA A CA 1
ATOM 761 C C . ALA A 1 100 ? -4.776 -1.829 18.795 1.00 82.81 100 ALA A C 1
ATOM 763 O O . ALA A 1 100 ? -5.045 -2.162 19.950 1.00 82.81 100 ALA A O 1
ATOM 764 N N . ALA A 1 101 ? -5.531 -0.970 18.105 1.00 74.06 101 ALA A N 1
ATOM 765 C CA . ALA A 1 101 ? -6.759 -0.373 18.617 1.00 74.06 101 ALA A CA 1
ATOM 766 C C . ALA A 1 101 ? -7.819 -1.435 18.938 1.00 74.06 101 ALA A C 1
ATOM 768 O O . ALA A 1 101 ? -8.328 -1.467 20.060 1.00 74.06 101 ALA A O 1
ATOM 769 N N . GLY A 1 102 ? -8.095 -2.351 18.003 1.00 79.25 102 GLY A N 1
ATOM 770 C CA . GLY A 1 102 ? -9.021 -3.464 18.235 1.00 79.25 102 GLY A CA 1
ATOM 771 C C . GLY A 1 102 ? -8.603 -4.329 19.430 1.00 79.25 102 GLY A C 1
ATOM 772 O O . GLY A 1 102 ? -9.418 -4.634 20.302 1.00 79.25 102 GLY A O 1
ATOM 773 N N . SER A 1 103 ? -7.308 -4.645 19.535 1.00 82.31 103 SER A N 1
ATOM 774 C CA . SER A 1 103 ? -6.751 -5.427 20.650 1.00 82.31 103 SER A CA 1
ATOM 775 C C . SER A 1 103 ? -6.856 -4.704 21.998 1.00 82.31 103 SER A C 1
ATOM 777 O O . SER A 1 103 ? -7.157 -5.325 23.018 1.00 82.31 103 SER A O 1
ATOM 779 N N . ALA A 1 104 ? -6.618 -3.389 22.026 1.00 79.62 104 ALA A N 1
ATOM 780 C CA . ALA A 1 104 ? -6.730 -2.577 23.235 1.00 79.62 104 ALA A CA 1
ATOM 781 C C . ALA A 1 104 ? -8.178 -2.507 23.740 1.00 79.62 104 ALA A C 1
ATOM 783 O O . ALA A 1 104 ? -8.422 -2.649 24.938 1.00 79.62 104 ALA A O 1
ATOM 784 N N . VAL A 1 105 ? -9.138 -2.342 22.827 1.00 75.56 105 VAL A N 1
ATOM 785 C CA . VAL A 1 105 ? -10.572 -2.345 23.141 1.00 75.56 105 VAL A CA 1
ATOM 786 C C . VAL A 1 105 ? -11.004 -3.703 23.692 1.00 75.56 105 VAL A C 1
ATOM 788 O O . VAL A 1 105 ? -11.659 -3.751 24.733 1.00 75.56 105 VAL A O 1
ATOM 791 N N . LEU A 1 106 ? -10.590 -4.804 23.055 1.00 79.44 106 LEU A N 1
ATOM 792 C CA . LEU A 1 106 ? -10.915 -6.157 23.511 1.00 79.44 106 LEU A CA 1
ATOM 793 C C . LEU A 1 106 ? -10.391 -6.412 24.931 1.00 79.44 106 LEU A C 1
ATOM 795 O O . LEU A 1 106 ? -11.148 -6.827 25.807 1.00 79.44 106 LEU A O 1
ATOM 799 N N . ARG A 1 107 ? -9.125 -6.064 25.191 1.00 82.06 107 ARG A N 1
ATOM 800 C CA . ARG A 1 107 ? -8.521 -6.173 26.524 1.00 82.06 107 ARG A CA 1
ATOM 801 C C . ARG A 1 107 ? -9.269 -5.375 27.585 1.00 82.06 107 ARG A C 1
ATOM 803 O O . ARG A 1 107 ? -9.480 -5.872 28.684 1.00 82.06 107 ARG A O 1
ATOM 810 N N . LEU A 1 108 ? -9.682 -4.146 27.279 1.00 75.12 108 LEU A N 1
ATOM 811 C CA . LEU A 1 108 ? -10.441 -3.320 28.223 1.00 75.12 108 LEU A CA 1
ATOM 812 C C . LEU A 1 108 ? -11.791 -3.957 28.579 1.00 75.12 108 LEU A C 1
ATOM 814 O O . LEU A 1 108 ? -12.202 -3.909 29.741 1.00 75.12 108 LEU A O 1
ATOM 818 N N . VAL A 1 109 ? -12.460 -4.580 27.606 1.00 71.88 109 VAL A N 1
ATOM 819 C CA . VAL A 1 109 ? -13.700 -5.331 27.840 1.00 71.88 109 VAL A CA 1
ATOM 820 C C . VAL A 1 109 ? -13.442 -6.582 28.672 1.00 71.88 109 VAL A C 1
ATOM 822 O O . VAL A 1 109 ? -14.208 -6.859 29.587 1.00 71.88 109 VAL A O 1
ATOM 825 N N . GLU A 1 110 ? -12.372 -7.327 28.416 1.00 77.69 110 GLU A N 1
ATOM 826 C CA . GLU A 1 110 ? -12.028 -8.514 29.208 1.00 77.69 110 GLU A CA 1
ATOM 827 C C . GLU A 1 110 ? -11.669 -8.153 30.658 1.00 77.69 110 GLU A C 1
ATOM 829 O O . GLU A 1 110 ? -12.167 -8.770 31.600 1.00 77.69 110 GLU A O 1
ATOM 834 N N . GLU A 1 111 ? -10.848 -7.117 30.846 1.00 76.06 111 GLU A N 1
ATOM 835 C CA . GLU A 1 111 ? -10.338 -6.689 32.151 1.00 76.06 111 GLU A CA 1
ATOM 836 C C . GLU A 1 111 ? -11.417 -5.995 33.010 1.00 76.06 111 GLU A C 1
ATOM 838 O O . GLU A 1 111 ? -11.377 -6.090 34.239 1.00 76.06 111 GLU A O 1
ATOM 843 N N . ARG A 1 112 ? -12.382 -5.282 32.401 1.00 66.31 112 ARG A N 1
ATOM 844 C CA . ARG A 1 112 ? -13.360 -4.430 33.125 1.00 66.31 112 ARG A CA 1
ATOM 845 C C . ARG A 1 112 ? -14.836 -4.740 32.848 1.00 66.31 112 ARG A C 1
ATOM 847 O O . ARG A 1 112 ? -15.716 -4.269 33.573 1.00 66.31 112 ARG A O 1
ATOM 854 N N . GLY A 1 113 ? -15.125 -5.558 31.840 1.00 61.25 113 GLY A N 1
ATOM 855 C CA . GLY A 1 113 ? -16.468 -5.945 31.387 1.00 61.25 113 GLY A CA 1
ATOM 856 C C . GLY A 1 113 ? -17.381 -6.567 32.449 1.00 61.25 113 GLY A C 1
ATOM 857 O O . GLY A 1 113 ? -18.540 -6.153 32.545 1.00 61.25 113 GLY A O 1
ATOM 858 N N . PRO A 1 114 ? -16.897 -7.516 33.275 1.00 55.94 114 PRO A N 1
ATOM 859 C CA . PRO A 1 114 ? -17.731 -8.199 34.267 1.00 55.94 114 PRO A CA 1
ATOM 860 C C . PRO A 1 114 ? -18.155 -7.321 35.454 1.00 55.94 114 PRO A C 1
ATOM 862 O O . PRO A 1 114 ? -19.179 -7.596 36.072 1.00 55.94 114 PRO A O 1
ATOM 865 N N . ALA A 1 115 ? -17.369 -6.292 35.792 1.00 58.19 115 ALA A N 1
ATOM 866 C CA . ALA A 1 115 ? -17.522 -5.529 37.034 1.00 58.19 115 ALA A CA 1
ATOM 867 C C . ALA A 1 115 ? -18.027 -4.088 36.840 1.00 58.19 115 ALA A C 1
ATOM 869 O O . ALA A 1 115 ? -18.614 -3.525 37.764 1.00 58.19 115 ALA A O 1
ATOM 870 N N . GLU A 1 116 ? -17.789 -3.469 35.678 1.00 56.28 116 GLU A N 1
ATOM 871 C CA . GLU A 1 116 ? -18.046 -2.033 35.481 1.00 56.28 116 GLU A CA 1
ATOM 872 C C . GLU A 1 116 ? -18.938 -1.716 34.282 1.00 56.28 116 GLU A C 1
ATOM 874 O O . GLU A 1 116 ? -19.779 -0.827 34.380 1.00 56.28 116 GLU A O 1
ATOM 879 N N . LEU A 1 117 ? -18.765 -2.430 33.170 1.00 57.50 117 LEU A N 1
ATOM 880 C CA . LEU A 1 117 ? -19.405 -2.076 31.902 1.00 57.50 117 LEU A CA 1
ATOM 881 C C . LEU A 1 117 ? -20.745 -2.784 31.681 1.00 57.50 117 LEU A C 1
ATOM 883 O O . LEU A 1 117 ? -21.586 -2.265 30.958 1.00 57.50 117 LEU A O 1
ATOM 887 N N . GLY A 1 118 ? -20.953 -3.953 32.301 1.00 62.09 118 GLY A N 1
ATOM 888 C CA . GLY A 1 118 ? -22.124 -4.794 32.067 1.00 62.09 118 GLY A CA 1
ATOM 889 C C . GLY A 1 118 ? -22.178 -5.251 30.609 1.00 62.09 118 GLY A C 1
ATOM 890 O O . GLY A 1 118 ? -22.609 -4.514 29.731 1.00 62.09 118 GLY A O 1
ATOM 891 N N . LEU A 1 119 ? -21.776 -6.492 30.333 1.00 62.28 119 LEU A N 1
ATOM 892 C CA . LEU A 1 119 ? -21.653 -7.035 28.969 1.00 62.28 119 LEU A CA 1
ATOM 893 C C . LEU A 1 119 ? -22.881 -6.759 28.067 1.00 62.28 119 LEU A C 1
ATOM 895 O O . LEU A 1 119 ? -22.736 -6.486 26.881 1.00 62.28 119 LEU A O 1
ATOM 899 N N . ALA A 1 120 ? -24.087 -6.753 28.641 1.00 65.56 120 ALA A N 1
ATOM 900 C CA . ALA A 1 120 ? -25.329 -6.444 27.932 1.00 65.56 120 ALA A CA 1
ATOM 901 C C . ALA A 1 120 ? -25.457 -4.979 27.461 1.00 65.56 120 ALA A C 1
ATOM 903 O O . ALA A 1 120 ? -26.120 -4.728 26.460 1.00 65.56 120 ALA A O 1
ATOM 904 N N . ALA A 1 121 ? -24.850 -4.016 28.161 1.00 63.28 121 ALA A N 1
ATOM 905 C CA . ALA A 1 121 ? -24.869 -2.602 27.787 1.00 63.28 121 ALA A CA 1
ATOM 906 C C . ALA A 1 121 ? -23.881 -2.304 26.650 1.00 63.28 121 ALA A C 1
ATOM 908 O O . ALA A 1 121 ? -24.220 -1.581 25.721 1.00 63.28 121 ALA A O 1
ATOM 909 N N . VAL A 1 122 ? -22.703 -2.931 26.678 1.00 63.34 122 VAL A N 1
ATOM 910 C CA . VAL A 1 122 ? -21.657 -2.795 25.647 1.00 63.34 122 VAL A CA 1
ATOM 911 C C . VAL A 1 122 ? -22.049 -3.457 24.320 1.00 63.34 122 VAL A C 1
ATOM 913 O O . VAL A 1 122 ? -21.695 -2.987 23.239 1.00 63.34 122 VAL A O 1
ATOM 916 N N . LEU A 1 123 ? -22.816 -4.546 24.390 1.00 68.75 123 LEU A N 1
ATOM 917 C CA . LEU A 1 123 ? -23.332 -5.260 23.219 1.00 68.75 123 LEU A CA 1
ATOM 918 C C . LEU A 1 123 ? -24.691 -4.726 22.741 1.00 68.75 123 LEU A C 1
ATOM 920 O O . LEU A 1 123 ? -25.288 -5.290 21.822 1.00 68.75 123 LEU A O 1
ATOM 924 N N . ARG A 1 124 ? -25.219 -3.662 23.360 1.00 69.12 124 ARG A N 1
ATOM 925 C CA . ARG A 1 124 ? -26.543 -3.148 23.020 1.00 69.12 124 ARG A CA 1
ATOM 926 C C . ARG A 1 124 ? -26.501 -2.463 21.657 1.00 69.12 124 ARG A C 1
ATOM 928 O O . ARG A 1 124 ? -25.899 -1.411 21.494 1.00 69.12 124 ARG A O 1
ATOM 935 N N . ARG A 1 125 ? -27.212 -3.038 20.691 1.00 74.50 125 ARG A N 1
ATOM 936 C CA . ARG A 1 125 ? -27.431 -2.429 19.377 1.00 74.50 125 ARG A CA 1
ATOM 937 C C . ARG A 1 125 ? -28.670 -1.536 19.413 1.00 74.50 125 ARG A C 1
ATOM 939 O O . ARG A 1 125 ? -29.729 -1.958 19.884 1.00 74.50 125 ARG A O 1
ATOM 946 N N . GLY A 1 126 ? -28.542 -0.305 18.927 1.00 68.81 126 GLY A N 1
ATOM 947 C CA . GLY A 1 126 ? -29.634 0.660 18.818 1.00 68.81 126 GLY A CA 1
ATOM 948 C C . GLY A 1 126 ? -29.840 1.137 17.377 1.00 68.81 126 GLY A C 1
ATOM 949 O O . GLY A 1 126 ? -28.951 0.990 16.544 1.00 68.81 126 GLY A O 1
ATOM 950 N N . PRO A 1 127 ? -30.988 1.760 17.059 1.00 64.56 127 PRO A N 1
ATOM 951 C CA . PRO A 1 127 ? -31.271 2.271 15.713 1.00 64.56 127 PRO A CA 1
ATOM 952 C C . PRO A 1 127 ? -30.341 3.416 15.269 1.00 64.56 127 PRO A C 1
ATOM 954 O O . PRO A 1 127 ? -30.287 3.724 14.085 1.00 64.56 127 PRO A O 1
ATOM 957 N N . ARG A 1 128 ? -29.623 4.052 16.207 1.00 67.00 128 ARG A N 1
ATOM 958 C CA . ARG A 1 128 ? -28.626 5.112 15.955 1.00 67.00 128 ARG A CA 1
ATOM 959 C C . ARG A 1 128 ? -27.261 4.834 16.591 1.00 67.00 128 ARG A C 1
ATOM 961 O O . ARG A 1 128 ? -26.367 5.663 16.478 1.00 67.00 128 ARG A O 1
ATOM 968 N N . CYS A 1 129 ? -27.112 3.688 17.256 1.00 67.44 129 CYS A N 1
ATOM 969 C CA . CYS A 1 129 ? -25.912 3.323 18.001 1.00 67.44 129 CYS A CA 1
ATOM 970 C C . CYS A 1 129 ? -25.452 1.950 17.506 1.00 67.44 129 CYS A C 1
ATOM 972 O O . CYS A 1 129 ? -26.136 0.958 17.802 1.00 67.44 129 CYS A O 1
ATOM 974 N N . PRO A 1 130 ? -24.348 1.865 16.746 1.00 77.44 130 PRO A N 1
ATOM 975 C CA . PRO A 1 130 ? -23.717 0.575 16.504 1.00 77.44 130 PRO A CA 1
ATOM 976 C C . PRO A 1 130 ? -23.347 -0.056 17.851 1.00 77.44 130 PRO A C 1
ATOM 978 O O . PRO A 1 130 ? -23.148 0.647 18.838 1.00 77.44 130 PRO A O 1
ATOM 981 N N . SER A 1 131 ? -23.318 -1.380 17.923 1.00 80.88 131 SER A N 1
ATOM 982 C CA . SER A 1 131 ? -22.816 -2.082 19.104 1.00 80.88 131 SER A CA 1
ATOM 983 C C . SER A 1 131 ? -21.287 -2.101 19.102 1.00 80.88 131 SER A C 1
ATOM 985 O O . SER A 1 131 ? -20.657 -1.888 18.063 1.00 80.88 131 SER A O 1
ATOM 987 N N . LEU A 1 132 ? -20.667 -2.438 20.238 1.00 77.94 132 LEU A N 1
ATOM 988 C CA . LEU A 1 132 ? -19.215 -2.627 20.260 1.00 77.94 132 LEU A CA 1
ATOM 989 C C . LEU A 1 132 ? -18.765 -3.748 19.309 1.00 77.94 132 LEU A C 1
ATOM 991 O O . LEU A 1 132 ? -17.683 -3.669 18.737 1.00 77.94 132 LEU A O 1
ATOM 995 N N . ALA A 1 133 ? -19.599 -4.775 19.118 1.00 81.50 133 ALA A N 1
ATOM 996 C CA . ALA A 1 133 ? -19.324 -5.842 18.163 1.00 81.50 133 ALA A CA 1
ATOM 997 C C . ALA A 1 133 ? -19.269 -5.304 16.725 1.00 81.50 133 ALA A C 1
ATOM 999 O O . ALA A 1 133 ? -18.323 -5.622 16.015 1.00 81.50 133 ALA A O 1
ATOM 1000 N N . ASP A 1 134 ? -20.206 -4.427 16.341 1.00 82.69 134 ASP A N 1
ATOM 1001 C CA . ASP A 1 134 ? -20.217 -3.794 15.011 1.00 82.69 134 ASP A CA 1
ATOM 1002 C C . ASP A 1 134 ? -18.970 -2.902 14.801 1.00 82.69 134 ASP A C 1
ATOM 1004 O O . ASP A 1 134 ? -18.426 -2.824 13.701 1.00 82.69 134 ASP A O 1
ATOM 1008 N N . VAL A 1 135 ? -18.493 -2.234 15.862 1.00 82.19 135 VAL A N 1
ATOM 1009 C CA . VAL A 1 135 ? -17.267 -1.412 15.837 1.00 82.19 135 VAL A CA 1
ATOM 1010 C C . VAL A 1 135 ? -16.011 -2.274 15.695 1.00 82.19 135 VAL A C 1
ATOM 1012 O O . VAL A 1 135 ? -15.140 -1.962 14.886 1.00 82.19 135 VAL A O 1
ATOM 1015 N N . LEU A 1 136 ? -15.903 -3.358 16.467 1.00 82.31 136 LEU A N 1
ATOM 1016 C CA . LEU A 1 136 ? -14.767 -4.281 16.402 1.00 82.31 136 LEU A CA 1
ATOM 1017 C C . LEU A 1 136 ? -14.716 -5.034 15.070 1.00 82.31 136 LEU A C 1
ATOM 1019 O O . LEU A 1 136 ? -13.630 -5.225 14.528 1.00 82.31 136 LEU A O 1
ATOM 1023 N N . GLU A 1 137 ? -15.873 -5.428 14.539 1.00 85.75 137 GLU A N 1
ATOM 1024 C CA . GLU A 1 137 ? -15.998 -6.009 13.202 1.00 85.75 137 GLU A CA 1
ATOM 1025 C C . GLU A 1 137 ? -15.507 -5.022 12.140 1.00 85.75 137 GLU A C 1
ATOM 1027 O O . GLU A 1 137 ? -14.617 -5.369 11.368 1.00 85.75 137 GLU A O 1
ATOM 1032 N N . GLY A 1 138 ? -15.969 -3.766 12.182 1.00 83.88 138 GLY A N 1
ATOM 1033 C CA . GLY A 1 138 ? -15.498 -2.723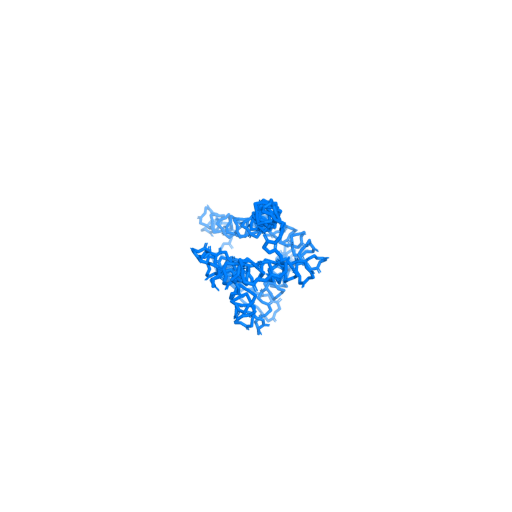 11.268 1.00 83.88 138 GLY A CA 1
ATOM 1034 C C . GLY A 1 138 ? -13.984 -2.497 11.347 1.00 83.88 138 GLY A C 1
ATOM 1035 O O . GLY A 1 138 ? -13.299 -2.497 10.326 1.00 83.88 138 GLY A O 1
ATOM 1036 N N . LEU A 1 139 ? -13.415 -2.383 12.554 1.00 83.12 139 LEU A N 1
ATOM 1037 C CA . LEU A 1 139 ? -11.959 -2.262 12.727 1.00 83.12 139 LEU A CA 1
ATOM 1038 C C . LEU A 1 139 ? -11.215 -3.471 12.141 1.00 83.12 139 LEU A C 1
ATOM 1040 O O . LEU A 1 139 ? -10.181 -3.311 11.494 1.00 83.12 139 LEU A O 1
ATOM 1044 N N . GLN A 1 140 ? -11.748 -4.676 12.327 1.00 85.12 140 GLN A N 1
ATOM 1045 C CA . GLN A 1 140 ? -11.169 -5.884 11.754 1.00 85.12 140 GLN A CA 1
ATOM 1046 C C . GLN A 1 140 ? -11.276 -5.904 10.223 1.00 85.12 140 GLN A C 1
ATOM 1048 O O . GLN A 1 140 ? -10.351 -6.364 9.551 1.00 85.12 140 GLN A O 1
ATOM 1053 N N . ASP A 1 141 ? -12.363 -5.393 9.653 1.00 84.88 141 ASP A N 1
ATOM 1054 C CA . ASP A 1 141 ? -12.531 -5.278 8.207 1.00 84.88 141 ASP A CA 1
ATOM 1055 C C . ASP A 1 141 ? -11.586 -4.236 7.602 1.00 84.88 141 ASP A C 1
ATOM 1057 O O . ASP A 1 141 ? -10.989 -4.494 6.556 1.00 84.88 141 ASP A O 1
ATOM 1061 N N . VAL A 1 142 ? -11.325 -3.129 8.302 1.00 79.81 142 VAL A N 1
ATOM 1062 C CA . VAL A 1 142 ? -10.286 -2.155 7.931 1.00 79.81 142 VAL A CA 1
ATOM 1063 C C . VAL A 1 142 ? -8.886 -2.774 8.011 1.00 79.81 142 VAL A C 1
ATOM 1065 O O . VAL A 1 142 ? -8.086 -2.638 7.082 1.00 79.81 142 VAL A O 1
ATOM 1068 N N . GLU A 1 143 ? -8.571 -3.512 9.078 1.00 83.56 143 GLU A N 1
ATOM 1069 C CA . GLU A 1 143 ? -7.299 -4.236 9.184 1.00 83.56 143 GLU A CA 1
ATOM 1070 C C . GLU A 1 143 ? -7.144 -5.235 8.027 1.00 83.56 143 GLU A C 1
ATOM 1072 O O . GLU A 1 143 ? -6.095 -5.298 7.381 1.00 83.56 143 GLU A O 1
ATOM 1077 N N . ARG A 1 144 ? -8.203 -5.997 7.716 1.00 83.38 144 ARG A N 1
ATOM 1078 C CA . ARG A 1 144 ? -8.241 -6.907 6.566 1.00 83.38 144 ARG A CA 1
ATOM 1079 C C . ARG A 1 144 ? -8.015 -6.144 5.272 1.00 83.38 144 ARG A C 1
ATOM 1081 O O . ARG A 1 144 ? -7.196 -6.605 4.483 1.00 83.38 144 ARG A O 1
ATOM 1088 N N . TYR A 1 145 ? -8.684 -5.020 5.054 1.00 78.44 145 TYR A N 1
ATOM 1089 C CA . TYR A 1 145 ? -8.522 -4.194 3.862 1.00 78.44 145 TYR A CA 1
ATOM 1090 C C . TYR A 1 145 ? -7.044 -3.837 3.633 1.00 78.44 145 TYR A C 1
ATOM 1092 O O . TYR A 1 145 ? -6.455 -4.241 2.626 1.00 78.44 145 TYR A O 1
ATOM 1100 N N . TYR A 1 146 ? -6.379 -3.231 4.623 1.00 75.88 146 TYR A N 1
ATOM 1101 C CA . TYR A 1 146 ? -4.954 -2.893 4.509 1.00 75.88 146 TYR A CA 1
ATOM 1102 C C . TYR A 1 146 ? -4.037 -4.119 4.452 1.00 75.88 146 TYR A C 1
ATOM 1104 O O . TYR A 1 146 ? -3.010 -4.110 3.769 1.00 75.88 146 TYR A O 1
ATOM 1112 N N . ARG A 1 147 ? -4.406 -5.218 5.115 1.00 78.94 147 ARG A N 1
ATOM 1113 C CA . ARG A 1 147 ? -3.665 -6.480 5.047 1.00 78.94 147 ARG A CA 1
ATOM 1114 C C . ARG A 1 147 ? -3.707 -7.114 3.662 1.00 78.94 147 ARG A C 1
ATOM 1116 O O . ARG A 1 147 ? -2.744 -7.795 3.340 1.00 78.94 147 ARG A O 1
ATOM 1123 N N . HIS A 1 148 ? -4.753 -6.915 2.861 1.00 73.94 148 HIS A N 1
ATOM 1124 C CA . HIS A 1 148 ? -4.825 -7.441 1.492 1.00 73.94 148 HIS A CA 1
ATOM 1125 C C . HIS A 1 148 ? -4.127 -6.538 0.469 1.00 73.94 148 HIS A C 1
ATOM 1127 O O . HIS A 1 148 ? -3.641 -7.047 -0.537 1.00 73.94 148 HIS A O 1
ATOM 1133 N N . LEU A 1 149 ? -3.974 -5.241 0.755 1.00 69.69 149 LEU A N 1
ATOM 1134 C CA . LEU A 1 149 ? -3.135 -4.336 -0.046 1.00 69.69 149 LEU A CA 1
ATOM 1135 C C . LEU A 1 149 ? -1.629 -4.678 0.050 1.00 69.69 149 LEU A C 1
ATOM 1137 O O . LEU A 1 149 ? -0.841 -4.333 -0.830 1.00 69.69 149 LEU A O 1
ATOM 1141 N N . TYR A 1 150 ? -1.224 -5.378 1.114 1.00 62.78 150 TYR A N 1
ATOM 1142 C CA . TYR A 1 150 ? 0.169 -5.650 1.486 1.00 62.78 150 TYR A CA 1
ATOM 1143 C C . TYR A 1 150 ? 0.902 -6.815 0.751 1.00 62.78 150 TYR A C 1
ATOM 1145 O O . TYR A 1 150 ? 2.115 -6.678 0.553 1.00 62.78 150 TYR A O 1
ATOM 1153 N N . PRO A 1 151 ? 0.276 -7.962 0.370 1.00 55.38 151 PRO A N 1
ATOM 1154 C CA . PRO A 1 151 ? 1.020 -9.152 -0.066 1.00 55.38 151 PRO A CA 1
ATOM 1155 C C . PRO A 1 151 ? 0.723 -9.660 -1.489 1.00 55.38 151 PRO A C 1
ATOM 1157 O O . PRO A 1 151 ? 1.573 -10.338 -2.054 1.00 55.38 151 PRO A O 1
ATOM 1160 N N . SER A 1 152 ? -0.438 -9.392 -2.094 1.00 53.78 152 SER A N 1
ATOM 1161 C CA . SER A 1 152 ? -0.884 -10.168 -3.270 1.00 53.78 152 SER A CA 1
ATOM 1162 C C . SER A 1 152 ? -0.247 -9.759 -4.602 1.00 53.78 152 SER A C 1
ATOM 1164 O O . SER A 1 152 ? -0.205 -10.583 -5.509 1.00 53.78 152 SER A O 1
ATOM 1166 N N . CYS A 1 153 ? 0.298 -8.544 -4.722 1.00 52.62 153 CYS A N 1
ATOM 1167 C CA . CYS A 1 153 ? 0.926 -8.068 -5.967 1.00 52.62 153 CYS A CA 1
ATOM 1168 C C . CYS A 1 153 ? 2.460 -8.024 -5.946 1.00 52.62 153 CYS A C 1
ATOM 1170 O O . CYS A 1 153 ? 3.077 -7.703 -6.949 1.00 52.62 153 CYS A O 1
ATOM 1172 N N . TRP A 1 154 ? 3.100 -8.323 -4.817 1.00 60.09 154 TRP A N 1
ATOM 1173 C CA . TRP A 1 154 ? 4.492 -7.923 -4.574 1.00 60.09 154 TRP A CA 1
ATOM 1174 C C . TRP A 1 154 ? 5.510 -9.046 -4.803 1.00 60.0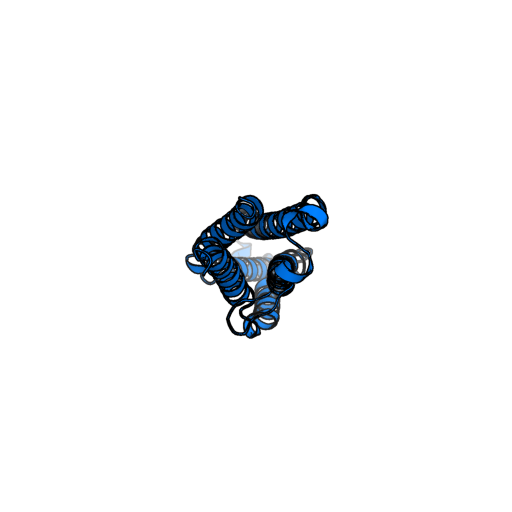9 154 TRP A C 1
ATOM 1176 O O . TRP A 1 154 ? 6.676 -8.899 -4.437 1.00 60.09 154 TRP A O 1
ATOM 1186 N N . GLY A 1 155 ? 5.083 -10.159 -5.405 1.00 61.53 155 GLY A N 1
ATOM 1187 C CA . GLY A 1 155 ? 5.973 -11.195 -5.931 1.00 61.53 155 GLY A CA 1
ATOM 1188 C C . GLY A 1 155 ? 6.675 -10.687 -7.186 1.00 61.53 155 GLY A C 1
ATOM 1189 O O . GLY A 1 155 ? 6.299 -11.045 -8.293 1.00 61.53 155 GLY A O 1
ATOM 1190 N N . LEU A 1 156 ? 7.639 -9.781 -7.018 1.00 66.75 156 LEU A N 1
ATOM 1191 C CA . LEU A 1 156 ? 8.392 -9.146 -8.103 1.00 66.75 156 LEU A CA 1
ATOM 1192 C C . LEU A 1 156 ? 9.560 -10.039 -8.552 1.00 66.75 156 LEU A C 1
ATOM 1194 O O . LEU A 1 156 ? 10.708 -9.594 -8.607 1.00 66.75 156 LEU A O 1
ATOM 1198 N N . ASP A 1 157 ? 9.277 -11.308 -8.839 1.00 77.19 157 ASP A N 1
ATOM 1199 C CA . ASP A 1 157 ? 10.305 -12.295 -9.186 1.00 77.19 157 ASP A CA 1
ATOM 1200 C C . ASP A 1 157 ? 10.742 -12.170 -10.655 1.00 77.19 157 ASP A C 1
ATOM 1202 O O . ASP A 1 157 ? 11.845 -12.578 -11.033 1.00 77.19 157 ASP A O 1
ATOM 1206 N N . SER A 1 158 ? 9.904 -11.557 -11.498 1.00 84.25 158 SER A N 1
ATOM 1207 C CA . SER A 1 158 ? 10.190 -11.317 -12.909 1.00 84.25 158 SER A CA 1
ATOM 1208 C C . SER A 1 158 ? 9.726 -9.941 -13.401 1.00 84.25 158 SER A C 1
ATOM 1210 O O . SER A 1 158 ? 8.829 -9.310 -12.845 1.00 84.25 158 SER A O 1
ATOM 1212 N N . LEU A 1 159 ? 10.283 -9.489 -14.535 1.00 85.81 159 LEU A N 1
ATOM 1213 C CA . LEU A 1 159 ? 9.790 -8.294 -15.239 1.00 85.81 159 LEU A CA 1
ATOM 1214 C C . LEU A 1 159 ? 8.323 -8.432 -15.679 1.00 85.81 159 LEU A C 1
ATOM 1216 O O . LEU A 1 159 ? 7.666 -7.429 -15.917 1.00 85.81 159 LEU A O 1
ATOM 1220 N N . ALA A 1 160 ? 7.815 -9.657 -15.860 1.00 87.00 160 ALA A N 1
ATOM 1221 C CA . ALA A 1 160 ? 6.401 -9.881 -16.162 1.00 87.00 160 ALA A CA 1
ATOM 1222 C C . ALA A 1 160 ? 5.510 -9.569 -14.960 1.00 87.00 160 ALA A C 1
ATOM 1224 O O . ALA A 1 160 ? 4.479 -8.926 -15.133 1.00 87.00 160 ALA A O 1
ATOM 1225 N N . ASP A 1 161 ? 5.955 -9.924 -13.758 1.00 84.25 161 ASP A N 1
ATOM 1226 C CA . ASP A 1 161 ? 5.217 -9.635 -12.529 1.00 84.25 161 ASP A CA 1
ATOM 1227 C C . ASP A 1 161 ? 5.208 -8.130 -12.232 1.00 84.25 161 ASP A C 1
ATOM 1229 O O . ASP A 1 161 ? 4.164 -7.569 -11.908 1.00 84.25 161 ASP A O 1
ATOM 1233 N N . VAL A 1 162 ? 6.345 -7.449 -12.443 1.00 86.69 162 VAL A N 1
ATOM 1234 C CA . VAL A 1 162 ? 6.455 -5.983 -12.295 1.00 86.69 162 VAL A CA 1
ATOM 1235 C C . VAL A 1 162 ? 5.543 -5.244 -13.285 1.00 86.69 162 VAL A C 1
ATOM 1237 O O . VAL A 1 162 ? 4.989 -4.200 -12.959 1.00 86.69 162 VAL A O 1
ATOM 1240 N N . GLU A 1 163 ? 5.358 -5.773 -14.494 1.00 89.38 163 GLU A N 1
ATOM 1241 C CA . GLU A 1 163 ? 4.457 -5.171 -15.484 1.00 89.38 163 GLU A CA 1
ATOM 1242 C C . GLU A 1 163 ? 2.981 -5.415 -15.213 1.00 89.38 163 GLU A C 1
ATOM 1244 O O . GLU A 1 163 ? 2.163 -4.574 -15.569 1.00 89.38 163 GLU A O 1
ATOM 1249 N N . ALA A 1 164 ? 2.649 -6.545 -14.589 1.00 88.38 164 ALA A N 1
ATOM 1250 C CA . ALA A 1 164 ? 1.286 -6.879 -14.191 1.00 88.38 164 ALA A CA 1
ATOM 1251 C C . ALA A 1 164 ? 0.844 -6.151 -12.905 1.00 88.38 164 ALA A C 1
ATOM 1253 O O . ALA A 1 164 ? -0.291 -6.319 -12.443 1.00 88.38 164 ALA A O 1
ATOM 1254 N N . LEU A 1 165 ? 1.748 -5.377 -12.296 1.00 85.62 165 LEU A N 1
ATOM 1255 C CA . LEU A 1 165 ? 1.563 -4.731 -11.004 1.00 85.62 165 LEU A CA 1
ATOM 1256 C C . LEU A 1 165 ? 0.380 -3.748 -10.981 1.00 85.62 165 LEU A C 1
ATOM 1258 O O . LEU A 1 165 ? -0.422 -3.849 -10.048 1.00 85.62 165 LEU A O 1
ATOM 1262 N N . PRO A 1 166 ? 0.184 -2.873 -11.992 1.00 87.12 166 PRO A N 1
ATOM 1263 C CA . PRO A 1 166 ? -0.974 -1.982 -12.036 1.00 87.12 166 PRO A CA 1
ATOM 1264 C C . PRO A 1 166 ? -2.297 -2.753 -12.112 1.00 87.12 166 PRO A C 1
ATOM 1266 O O . PRO A 1 166 ? -3.203 -2.493 -11.327 1.00 87.12 166 PRO A O 1
ATOM 1269 N N . GLN A 1 167 ? -2.396 -3.780 -12.965 1.00 86.06 167 GLN A N 1
ATOM 1270 C CA . GLN A 1 167 ? -3.632 -4.567 -13.107 1.00 86.06 167 GLN A CA 1
ATOM 1271 C C . GLN A 1 167 ? -3.902 -5.441 -11.878 1.00 86.06 167 GLN A C 1
ATOM 1273 O O . GLN A 1 167 ? -5.043 -5.784 -11.564 1.00 86.06 167 GLN A O 1
ATOM 1278 N N . CYS A 1 168 ? -2.852 -5.876 -11.183 1.00 82.62 168 CYS A N 1
ATOM 1279 C CA . CYS A 1 168 ? -2.999 -6.546 -9.901 1.00 82.62 168 CYS A CA 1
ATOM 1280 C C . CYS A 1 168 ? -3.552 -5.592 -8.838 1.00 82.62 168 CYS A C 1
ATOM 1282 O O . CYS A 1 168 ? -4.486 -5.955 -8.123 1.00 82.62 168 CYS A O 1
ATOM 1284 N N . TRP A 1 169 ? -3.025 -4.371 -8.783 1.00 80.31 169 TRP A N 1
ATOM 1285 C CA . TRP A 1 169 ? -3.477 -3.332 -7.867 1.00 80.31 169 TRP A CA 1
ATOM 1286 C C . TRP A 1 169 ? -4.930 -2.919 -8.120 1.00 80.31 169 TRP A C 1
ATOM 1288 O O . TRP A 1 169 ? -5.722 -2.899 -7.181 1.00 80.31 169 TRP A O 1
ATOM 1298 N N . GLU A 1 170 ? -5.313 -2.689 -9.378 1.00 81.25 170 GLU A N 1
ATOM 1299 C CA . GLU A 1 170 ? -6.696 -2.371 -9.762 1.00 81.25 170 GLU A CA 1
ATOM 1300 C C . GLU A 1 170 ? -7.681 -3.456 -9.325 1.00 81.25 170 GLU A C 1
ATOM 1302 O O . GLU A 1 170 ? -8.687 -3.139 -8.699 1.00 81.25 170 GLU A O 1
ATOM 1307 N N . ARG A 1 171 ? -7.368 -4.740 -9.547 1.00 81.38 171 ARG A N 1
ATOM 1308 C CA . ARG A 1 171 ? -8.236 -5.851 -9.112 1.00 81.38 171 ARG A CA 1
ATOM 1309 C C . ARG A 1 171 ? -8.422 -5.913 -7.599 1.00 81.38 171 ARG A C 1
ATOM 1311 O O . ARG A 1 171 ? -9.486 -6.318 -7.133 1.00 81.38 171 ARG A O 1
ATOM 1318 N N . ILE A 1 172 ? -7.390 -5.569 -6.825 1.00 75.06 172 ILE A N 1
ATOM 1319 C CA . ILE A 1 172 ? -7.524 -5.474 -5.368 1.00 75.06 172 ILE A CA 1
ATOM 1320 C C . ILE A 1 172 ? -8.445 -4.312 -5.033 1.00 75.06 172 ILE A C 1
ATOM 1322 O O . ILE A 1 172 ? -9.393 -4.509 -4.284 1.00 75.06 172 ILE A O 1
ATOM 1326 N N . LEU A 1 173 ? -8.204 -3.134 -5.611 1.00 74.25 173 LEU A N 1
ATOM 1327 C CA . LEU A 1 173 ? -9.048 -1.972 -5.364 1.00 74.25 173 LEU A CA 1
ATOM 1328 C C . LEU A 1 173 ? -10.508 -2.267 -5.705 1.00 74.25 173 LEU A C 1
ATOM 1330 O O . LEU A 1 173 ? -11.352 -2.090 -4.842 1.00 74.25 173 LEU A O 1
ATOM 1334 N N . GLU A 1 174 ? -10.808 -2.787 -6.896 1.00 75.62 174 GLU A N 1
ATOM 1335 C CA . GLU A 1 174 ? -12.168 -3.143 -7.323 1.00 75.62 174 GLU A CA 1
ATOM 1336 C C . GLU A 1 174 ? -12.866 -4.088 -6.344 1.00 75.62 174 GLU A C 1
ATOM 1338 O O . GLU A 1 174 ? -14.025 -3.869 -6.007 1.00 75.62 174 GLU A O 1
ATOM 1343 N N . ARG A 1 175 ? -12.149 -5.087 -5.819 1.00 71.38 175 ARG A N 1
ATOM 1344 C CA . ARG A 1 175 ? -12.700 -6.050 -4.858 1.00 71.38 175 ARG A CA 1
ATOM 1345 C C . ARG A 1 175 ? -13.121 -5.421 -3.526 1.00 71.38 175 ARG A C 1
ATOM 1347 O O . ARG A 1 175 ? -13.936 -6.016 -2.832 1.00 71.38 175 ARG A O 1
ATOM 1354 N N . TYR A 1 176 ? -12.557 -4.272 -3.163 1.00 63.44 176 TYR A N 1
ATOM 1355 C CA . TYR A 1 176 ? -12.827 -3.591 -1.894 1.00 63.44 176 TYR A CA 1
ATOM 1356 C C . TYR A 1 176 ? -13.460 -2.199 -2.070 1.00 63.44 176 TYR A C 1
ATOM 1358 O O . TYR A 1 176 ? -13.751 -1.529 -1.082 1.00 63.44 176 TYR A O 1
ATOM 1366 N N . LYS A 1 177 ? -13.687 -1.760 -3.315 1.00 60.78 177 LYS A N 1
ATOM 1367 C CA . LYS A 1 177 ? -14.284 -0.461 -3.658 1.00 60.78 177 LYS A CA 1
ATOM 1368 C C . LYS A 1 177 ? -15.791 -0.423 -3.407 1.00 60.78 177 LYS A C 1
ATOM 1370 O O . LYS A 1 177 ? -16.332 0.656 -3.206 1.00 60.78 177 LYS A O 1
ATOM 1375 N N . GLU A 1 178 ? -16.459 -1.575 -3.452 1.00 55.28 178 GLU A N 1
ATOM 1376 C CA . GLU A 1 178 ? -17.918 -1.665 -3.296 1.00 55.28 178 GLU A CA 1
ATOM 1377 C C . GLU A 1 178 ? -18.390 -1.430 -1.853 1.00 55.28 178 GLU A C 1
ATOM 1379 O O . GLU A 1 178 ? -19.525 -1.003 -1.662 1.00 55.28 178 GLU A O 1
ATOM 1384 N N . ASP A 1 179 ? -17.521 -1.622 -0.854 1.00 58.72 179 ASP A N 1
ATOM 1385 C CA . ASP A 1 179 ? -17.952 -1.698 0.547 1.00 58.72 179 ASP A CA 1
ATOM 1386 C C . ASP A 1 179 ? -17.657 -0.439 1.392 1.00 58.72 179 ASP A C 1
ATOM 1388 O O . ASP A 1 179 ? -18.064 -0.405 2.549 1.00 58.72 179 ASP A O 1
ATOM 1392 N N . ASP A 1 180 ? -16.949 0.574 0.859 1.00 74.81 180 ASP A N 1
ATOM 1393 C CA . ASP A 1 180 ? -16.502 1.806 1.564 1.00 74.81 180 ASP A CA 1
ATOM 1394 C C . ASP A 1 180 ? -16.147 1.580 3.054 1.00 74.81 180 ASP A C 1
ATOM 1396 O O . ASP A 1 180 ? -16.499 2.340 3.961 1.00 74.81 180 ASP A O 1
ATOM 1400 N N . VAL A 1 181 ? -15.468 0.452 3.304 1.00 77.12 181 VAL A N 1
ATOM 1401 C CA . VAL A 1 181 ? -15.332 -0.178 4.628 1.00 77.12 181 VAL A CA 1
ATOM 1402 C C . VAL A 1 181 ? -14.715 0.778 5.634 1.00 77.12 181 VAL A C 1
ATOM 1404 O O . VAL A 1 181 ? -15.076 0.790 6.810 1.00 77.12 181 VAL A O 1
ATOM 1407 N N . VAL A 1 182 ? -13.758 1.579 5.171 1.00 77.56 182 VAL A N 1
ATOM 1408 C CA . VAL A 1 182 ? -13.009 2.499 6.016 1.00 77.56 182 VAL A CA 1
ATOM 1409 C C . VAL A 1 182 ? -13.894 3.658 6.464 1.00 77.56 182 VAL A C 1
ATOM 1411 O O . VAL A 1 182 ? -13.930 3.960 7.657 1.00 77.56 182 VAL A O 1
ATOM 1414 N N . GLN A 1 183 ? -14.652 4.265 5.550 1.00 78.19 183 GLN A N 1
ATOM 1415 C CA . GLN A 1 183 ? -15.522 5.390 5.875 1.00 78.19 183 GLN A CA 1
ATOM 1416 C C . GLN A 1 183 ? -16.738 4.951 6.699 1.00 78.19 183 GLN A C 1
ATOM 1418 O O . GLN A 1 183 ? -17.080 5.609 7.685 1.00 78.19 183 GLN A O 1
ATOM 1423 N N . ASP A 1 184 ? -17.336 3.803 6.373 1.00 82.62 184 ASP A N 1
ATOM 1424 C CA . ASP A 1 184 ? -18.421 3.207 7.159 1.00 82.62 184 ASP A CA 1
ATOM 1425 C C . ASP A 1 184 ? -17.957 2.837 8.579 1.00 82.62 184 ASP A C 1
ATOM 1427 O O . ASP A 1 184 ? -18.628 3.151 9.565 1.00 82.62 184 ASP A O 1
ATOM 1431 N N . THR A 1 185 ? -16.759 2.262 8.722 1.00 81.81 185 THR A N 1
ATOM 1432 C CA . THR A 1 185 ? -16.176 1.961 10.039 1.00 81.81 185 THR A CA 1
ATOM 1433 C C . THR A 1 185 ? -15.902 3.231 10.835 1.00 81.81 185 THR A C 1
ATOM 1435 O O . THR A 1 185 ? -16.267 3.302 12.008 1.00 81.81 185 THR A O 1
ATOM 1438 N N . LEU A 1 186 ? -15.309 4.259 10.219 1.00 80.12 186 LEU A N 1
ATOM 1439 C CA . LEU A 1 186 ? -15.075 5.550 10.870 1.00 80.12 186 LEU A CA 1
ATOM 1440 C C . LEU A 1 186 ? -16.377 6.175 11.376 1.00 80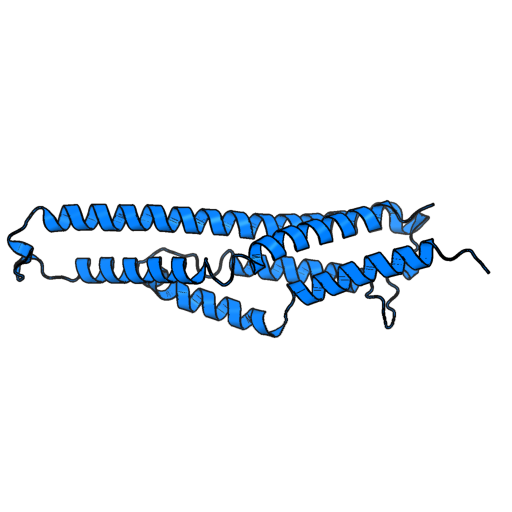.12 186 LEU A C 1
ATOM 1442 O O . LEU A 1 186 ? -16.424 6.667 12.508 1.00 80.12 186 LEU A O 1
ATOM 1446 N N . LEU A 1 187 ? -17.440 6.106 10.573 1.00 80.88 187 LEU A N 1
ATOM 1447 C CA . LEU A 1 187 ? -18.766 6.579 10.953 1.00 80.88 187 LEU A CA 1
ATOM 1448 C C . LEU A 1 187 ? -19.325 5.765 12.125 1.00 80.88 187 LEU A C 1
ATOM 1450 O O . LEU A 1 187 ? -19.785 6.345 13.108 1.00 80.88 187 LEU A O 1
ATOM 1454 N N . LYS A 1 188 ? -19.235 4.430 12.069 1.00 81.50 188 LYS A N 1
ATOM 1455 C CA . LYS A 1 188 ? -19.676 3.539 13.152 1.00 81.50 188 LYS A CA 1
ATOM 1456 C C . LYS A 1 188 ? -18.948 3.828 14.463 1.00 81.50 188 LYS A C 1
ATOM 1458 O O . LYS A 1 188 ? -19.597 3.944 15.501 1.00 81.50 188 LYS A O 1
ATOM 1463 N N . VAL A 1 189 ? -17.623 3.976 14.438 1.00 78.31 189 VAL A N 1
ATOM 1464 C CA . VAL A 1 189 ? -16.854 4.236 15.663 1.00 78.31 189 VAL A CA 1
ATOM 1465 C C . VAL A 1 189 ? -17.166 5.630 16.216 1.00 78.31 189 VAL A C 1
ATOM 1467 O O . VAL A 1 189 ? -17.364 5.770 17.421 1.00 78.31 189 VAL A O 1
ATOM 1470 N N . SER A 1 190 ? -17.298 6.642 15.352 1.00 79.81 190 SER A N 1
ATOM 1471 C CA . SER A 1 190 ? -17.683 8.004 15.761 1.00 79.81 190 SER A CA 1
ATOM 1472 C C . SER A 1 190 ? -19.057 8.015 16.439 1.00 79.81 190 SER A C 1
ATOM 1474 O O . SER A 1 190 ? -19.185 8.479 17.572 1.00 79.81 190 SER A O 1
ATOM 1476 N N . LEU A 1 191 ? -20.059 7.391 15.809 1.00 78.12 191 LEU A N 1
ATOM 1477 C CA . LEU A 1 191 ? -21.407 7.266 16.368 1.00 78.12 191 LEU A CA 1
ATOM 1478 C C . LEU A 1 191 ? -21.417 6.481 17.685 1.00 78.12 191 LEU A C 1
ATOM 1480 O O . LEU A 1 191 ? -22.153 6.840 18.603 1.00 78.12 191 LEU A O 1
ATOM 1484 N N . PHE A 1 192 ? -20.623 5.414 17.810 1.00 77.56 192 PHE A N 1
ATOM 1485 C CA . PHE A 1 192 ? -20.506 4.666 19.065 1.00 77.56 192 PHE A CA 1
ATOM 1486 C C . PHE A 1 192 ? -20.016 5.572 20.201 1.00 77.56 192 PHE A C 1
ATOM 1488 O O . PHE A 1 192 ? -20.639 5.658 21.258 1.00 77.56 192 PHE A O 1
ATOM 1495 N N . VAL A 1 193 ? -18.917 6.288 19.967 1.00 75.06 193 VAL A N 1
ATOM 1496 C CA . VAL A 1 193 ? -18.292 7.161 20.964 1.00 75.06 193 VAL A CA 1
ATOM 1497 C C . VAL A 1 193 ? -19.220 8.312 21.371 1.00 75.06 193 VAL A C 1
ATOM 1499 O O . VAL A 1 193 ? -19.313 8.609 22.564 1.00 75.06 193 VAL A O 1
ATOM 1502 N N . GLU A 1 194 ? -19.906 8.948 20.419 1.00 74.88 194 GLU A N 1
ATOM 1503 C CA . GLU A 1 194 ? -20.830 10.064 20.677 1.00 74.88 194 GLU A CA 1
ATOM 1504 C C . GLU A 1 194 ? -22.029 9.631 21.528 1.00 74.88 194 GLU A C 1
ATOM 1506 O O . GLU A 1 194 ? -22.326 10.241 22.556 1.00 74.88 194 GLU A O 1
ATOM 1511 N N . ASN A 1 195 ? -22.674 8.520 21.167 1.00 70.94 195 ASN A N 1
ATOM 1512 C CA . ASN A 1 195 ? -23.854 8.039 21.886 1.00 70.94 195 ASN A CA 1
ATOM 1513 C C . ASN A 1 195 ? -23.523 7.556 23.309 1.00 70.94 195 ASN A C 1
ATOM 1515 O O . ASN A 1 195 ? -24.313 7.754 24.233 1.00 70.94 195 ASN A O 1
ATOM 1519 N N . HIS A 1 196 ? -22.345 6.965 23.522 1.00 63.56 196 HIS A N 1
ATOM 1520 C CA . HIS A 1 196 ? -21.889 6.596 24.866 1.00 63.56 196 HIS A CA 1
ATOM 1521 C C . HIS A 1 196 ? -21.477 7.822 25.715 1.00 63.56 196 HIS A C 1
ATOM 1523 O O . HIS A 1 196 ? -21.549 7.769 26.948 1.00 63.56 196 HIS A O 1
ATOM 1529 N N . HIS A 1 197 ? -21.143 8.960 25.089 1.00 56.72 197 HIS A N 1
ATOM 1530 C CA . HIS A 1 197 ? -20.966 10.243 25.781 1.00 56.72 197 HIS A CA 1
ATOM 1531 C C . HIS A 1 197 ? -22.309 10.816 26.275 1.00 56.72 197 HIS A C 1
ATOM 1533 O O . HIS A 1 197 ? -22.424 11.220 27.431 1.00 56.72 197 HIS A O 1
ATOM 1539 N N . GLU A 1 198 ? -23.353 10.807 25.439 1.00 51.31 198 GLU A N 1
ATOM 1540 C CA . GLU A 1 198 ? -24.681 11.349 25.786 1.00 51.31 198 GLU A CA 1
ATOM 1541 C C . GLU A 1 198 ? -25.396 10.548 26.886 1.00 51.31 198 GLU A C 1
ATOM 1543 O O . GLU A 1 198 ? -26.028 11.126 27.778 1.00 51.31 198 GLU A O 1
ATOM 1548 N N . VAL A 1 199 ? -25.244 9.219 26.880 1.00 50.47 199 VAL A N 1
ATOM 1549 C CA . VAL A 1 199 ? -25.760 8.343 27.947 1.00 50.47 199 VAL A CA 1
ATOM 1550 C C . VAL A 1 199 ? -25.053 8.618 29.282 1.00 50.47 199 VAL A C 1
ATOM 1552 O O . VAL A 1 199 ? -25.676 8.524 30.338 1.00 50.47 199 VAL A O 1
ATOM 1555 N N . SER A 1 200 ? -23.784 9.032 29.245 1.00 44.41 200 SER A N 1
ATOM 1556 C CA . SER A 1 200 ? -23.007 9.415 30.432 1.00 44.41 200 SER A CA 1
ATOM 1557 C C . SER A 1 200 ? -23.341 10.821 30.955 1.00 44.41 200 SER A C 1
ATOM 1559 O O . SER A 1 200 ? -23.130 11.100 32.137 1.00 44.41 200 SER A O 1
ATOM 1561 N N . CYS A 1 201 ? -23.862 11.704 30.096 1.00 39.22 201 CYS A N 1
ATOM 1562 C CA . CYS A 1 201 ? -24.207 13.091 30.423 1.00 39.22 201 CYS A CA 1
ATOM 1563 C C . CYS A 1 201 ? -25.690 13.320 30.749 1.00 39.22 201 CYS A C 1
ATOM 1565 O O . CYS A 1 201 ? -26.036 14.424 31.167 1.00 39.22 201 CYS A O 1
ATOM 1567 N N . SER A 1 202 ? -26.564 12.322 30.595 1.00 34.62 202 SER A N 1
ATOM 1568 C CA . SER A 1 202 ? -27.962 12.440 31.025 1.00 34.62 202 SER A CA 1
ATOM 1569 C C . SER A 1 202 ? -28.037 12.423 32.561 1.00 34.62 202 SER A C 1
ATOM 1571 O O . SER A 1 202 ? -27.749 11.386 33.166 1.00 34.62 202 SER A O 1
ATOM 1573 N N . PRO A 1 203 ? -28.414 13.532 33.231 1.00 37.00 203 PRO A N 1
ATOM 1574 C CA . PRO A 1 203 ? -28.722 13.485 34.650 1.00 37.00 203 PRO A CA 1
ATOM 1575 C C . PRO A 1 203 ? -29.979 12.631 34.806 1.00 37.00 203 PRO A C 1
ATOM 1577 O O . PRO A 1 203 ? -30.968 12.855 34.108 1.00 37.00 203 PRO A O 1
ATOM 1580 N N . GLY A 1 204 ? -29.922 11.632 35.687 1.00 39.47 204 GLY A N 1
ATOM 1581 C CA . GLY A 1 204 ? -31.071 10.785 35.989 1.00 39.47 204 GLY A CA 1
ATOM 1582 C C . GLY A 1 204 ? -32.326 11.625 36.240 1.00 39.47 204 GLY A C 1
ATOM 1583 O O . GLY A 1 204 ? -32.296 12.562 37.038 1.00 39.47 204 GLY A O 1
ATOM 1584 N N . SER A 1 205 ? -33.396 11.298 35.515 1.00 33.84 205 SER A N 1
ATOM 1585 C CA . SER A 1 205 ? -34.769 11.579 35.946 1.00 33.84 205 SER A CA 1
ATOM 1586 C C . SER A 1 205 ? -35.242 10.472 36.875 1.00 33.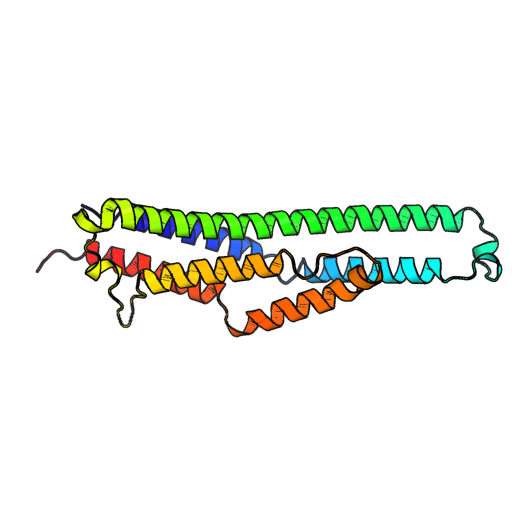84 205 SER A C 1
ATOM 1588 O O . SER A 1 205 ? -34.847 9.308 36.630 1.00 33.84 205 SER A O 1
#

Sequence (205 aa):
MRDVGLQTALQNAVCYIQEVTAVQDCGQQSSTAPLLDSLAALAAQMRAAQRLPWDATALGAFPELRARLWRKQRGAAEALLEQLGQRREELRAVRDAVGAAGSAVLRLVEERGPAELGLAAVLRRGPRCPSLADVLEGLQDVERYYRHLYPSCWGLDSLADVEALPQCWERILERYKEDDVVQDTLLKVSLFVENHHEVSCSPGS

Secondary structure (DSSP, 8-state):
---HHHHHHHHHHHHHHHHHHHHHHTTHHHHHHHHHHHHHHHHHHHHHHHHS-GGGSGGGG-HHHHHHHHHHHHHHHHHHHHHHHHHHHHHHHHHHHHHHHHHHHHHHHHHHIIIII-HHHHT---SS---HHHHHHHHHHHHHHHHHHTTTT---SSHHHHHTHHHHHHHHHHHHHSS-HHHHHHHHHHHHHHHHHHHHH----

Organism: Zonotrichia albicollis (NCBI:txid44394)

Foldseek 3Di:
DDDVQLLVLLVVLLVLLCVLVVVCVVDPVPPQLVLLVQLLVLLVVVVVLVPDPCCVDPNVVPVCPSVVVVVVSVVSNVVSVVVNVVVLVSLVVSLVSLVVSLVSSVVCCVVPVVPGCPVCNQQDDDPQAHHVVSLSVLSVVSSVLSVLLRPDLPPPVGSVSSNCNSVSNVVSCVVVVVPVSSVVSSSNSVSNSVVVVVVVPDDDD

InterPro domains:
  IPR029159 Ribosome biogenesis protein C1orf109-like [PF15011] (28-190)
  IPR029159 Ribosome biogenesis protein C1orf109-like [PTHR16234] (7-195)

pLDDT: mean 75.56, std 14.72, range [33.84, 96.56]